Protein 1CBF (pdb70)

Secondary structure (DSSP, 8-state):
--S--STTSEEEEEE-BSS-GGGS-HHHHHHHHH-SEEEE-TTTS-HHHHTTSPTT-EEEE-TT--HHHHHHHHHHHHTTT--EEEEESB-TTTT---HHHHHHHHHTT-EEEEE----HHHHHHHHTT--S-BTTTB--EEEEE--SSSPPPGGG-HHHHHTT-SEEEEES-TT-HHHHHHHHHHTT--TT-EEEEEESTTSTT-EEEEEEGGGHHHHHHHTT--SSEEEEESGGG--

Radius of gyration: 19.9 Å; Cα contacts (8 Å, |Δi|>4): 483; chains: 1; bounding box: 57×44×47 Å

B-factor: mean 38.68, std 12.88, range [16.12, 95.95]

Organism: Priestia megaterium (NCBI:txid1404)

Nearest PDB structures (foldseek):
  1cbf-assembly1_A  TM=1.004E+00  e=1.170E-51  Priestia megaterium
  3ndc-assembly1_A  TM=9.477E-01  e=1.178E-26  Rhodobacter capsulatus SB 1003
  3ndc-assembly1_B  TM=9.539E-01  e=1.070E-25  Rhodobacter capsulatus SB 1003
  2ybo-assembly1_A-2  TM=9.059E-01  e=5.199E-21  Pseudomonas aeruginosa PAO1
  1s4d-assembly1_B  TM=8.911E-01  e=6.828E-20  Pseudomonas denitrificans (nom. rej.)

Sequence (239 aa):
GLVPRGSHMKLYIIGAGPGDPDLITVKGLKLLQQADVVLYADSLVSQDLIAKSKPGAEVLKTAGMHLEEMVGTMLDRMREGKMVVRVHTGDPAMYGAIMEQMVLLKREGVDIEIVPGVTSVFAAAAAAEAELTIPDLTQTVILTRAEGRTPVPEFEKLTDLAKHKCTIALFLSSTLTKKVMKEFINAGWSEDTPVVVVYKATWPDEKIVRTTVKDLDDAMRTNGIRKQAMILAGWALDP

CATH classification: 3.40.1010.10 (+1 more: 3.30.950.10)

Foldseek 3Di:
DPDDDLVLLEEEEFACELEPNVQGDPVSLVLQQQFLEEEEAPPRHDPVNNVNHDDNRHYDHPPPDDQVRVLVVSVVCSVVVTGHYYYFYAFCVQVVPCVSSVVVSVVVVGHYDYHGGHHVLVLQCVVLVFDQDDVPFAHDEAEEAADDPNGDDPCPHLLNVCLNQGKYKHDPCLQPLVSNLVSNVNNVHPQAWKKWKWASRPDPPIDIDIGGSVCSVVSSVVVVRRDRIMIITHNSSDD

InterPro domains:
  IPR000878 Tetrapyrrole methylase [PF00590] (2-208)
  IPR003043 Uroporphiryn-III C-methyltransferase, conserved site [PS00839] (6-20)
  IPR006362 Cobalamin (vitamin B12) biosynthesis CobM/CbiF, precorrin-4 C11-methyltransferase [TIGR01465] (3-252)
  IPR006362 Cobalamin (vitamin B12) biosynthesis CobM/CbiF, precorrin-4 C11-methyltransferase [cd11641] (6-230)
  IPR014776 Tetrapyrrole methylase, subdomain 2 [G3DSA:3.30.950.10] (111-231)
  IPR014777 Tetrapyrrole methylase, subdomain 1 [G3DSA:3.40.1010.10] (1-110)
  IPR035996 Tetrapyrrole methylase superfamily [SSF53790] (2-242)
  IPR050161 Siroheme/cobalamin biosynthesis enzyme [PTHR45790] (2-249)

Solvent-accessible surface area: 12465 Å² total; per-residue (Å²): 134,181,119,128,207,37,61,66,33,37,0,33,0,0,0,5,2,8,8,49,34,116,63,16,46,113,101,0,45,124,16,0,79,93,0,40,1,0,0,2,34,48,87,82,4,8,96,100,3,6,82,78,18,75,132,82,19,53,61,35,117,10,89,85,43,153,63,144,95,13,10,28,25,0,16,86,50,0,168,110,50,59,38,0,0,36,3,15,61,4,22,2,82,53,102,17,86,15,114,121,1,18,75,41,0,119,180,94,57,4,80,31,44,73,2,91,19,52,12,31,0,108,6,0,9,73,31,3,165,21,117,13,50,62,102,160,90,13,129,66,45,26,63,10,50,1,34,33,244,93,95,11,81,128,167,79,60,9,24,61,32,0,119,123,118,7,0,0,0,0,19,119,1,10,101,44,4,127,65,0,23,127,16,0,78,93,12,55,15,55,90,70,4,10,1,2,0,1,26,32,8,37,49,129,105,60,82,69,14,109,22,28,0,86,62,0,12,92,14,5,149,113,49,34,3,150,118,65,11,5,0,0,0,4,116,14,3,78,130

Structure (mmCIF, N/CA/C/O backbone):
data_1CBF
#
_entry.id   1CBF
#
_cell.length_a   80.700
_cell.length_b   80.700
_cell.length_c   109.400
_cell.angle_alpha   90.00
_cell.angle_beta   90.00
_cell.angle_gamma   120.00
#
_symmetry.space_group_name_H-M   'P 31 2 1'
#
loop_
_entity.id
_entity.type
_entity.pdbx_description
1 polymer 'COBALT-PRECORRIN-4 TRANSMETHYLASE'
2 non-polymer 'PHOSPHATE ION'
3 non-polymer S-ADENOSYL-L-HOMOCYSTEINE
4 water water
#
loop_
_atom_site.group_PDB
_atom_site.id
_atom_site.type_symbol
_atom_site.label_atom_id
_atom_site.label_alt_id
_atom_site.label_comp_id
_atom_site.label_asym_id
_atom_site.label_entity_id
_atom_site.label_seq_id
_atom_site.pdbx_PDB_ins_code
_atom_site.Cartn_x
_atom_site.Cartn_y
_atom_site.Cartn_z
_atom_site.occupancy
_atom_site.B_iso_or_equiv
_atom_site.auth_seq_id
_atom_site.auth_comp_id
_atom_site.auth_asym_id
_atom_site.auth_atom_id
_atom_site.pdbx_PDB_model_num
ATOM 1 N N . GLY A 1 13 ? -42.810 46.891 87.580 1.00 81.60 13 GLY A N 1
ATOM 2 C CA . GLY A 1 13 ? -43.640 45.641 87.633 1.00 81.37 13 GLY A CA 1
ATOM 3 C C . GLY A 1 13 ? -44.564 45.671 88.861 1.00 79.86 13 GLY A C 1
ATOM 4 O O . GLY A 1 13 ? -44.149 46.055 89.952 1.00 80.53 13 GLY A O 1
ATOM 5 N N . LEU A 1 14 ? -45.806 45.257 88.671 1.00 77.24 14 LEU A N 1
ATOM 6 C CA . LEU A 1 14 ? -46.830 45.356 89.668 1.00 74.95 14 LEU A CA 1
ATOM 7 C C . LEU A 1 14 ? -46.645 44.612 90.970 1.00 72.91 14 LEU A C 1
ATOM 8 O O . LEU A 1 14 ? -47.033 45.199 91.993 1.00 72.60 14 LEU A O 1
ATOM 13 N N . VAL A 1 15 ? -46.258 43.351 90.976 1.00 70.33 15 VAL A N 1
ATOM 14 C CA . VAL A 1 15 ? -46.340 42.531 92.199 1.00 68.68 15 VAL A CA 1
ATOM 15 C C . VAL A 1 15 ? -45.037 41.873 92.604 1.00 67.07 15 VAL A C 1
ATOM 16 O O . VAL A 1 15 ? -44.200 41.461 91.795 1.00 66.40 15 VAL A O 1
ATOM 20 N N . PRO A 1 16 ? -44.791 41.770 93.919 1.00 65.55 16 PRO A N 1
ATOM 21 C CA . PRO A 1 16 ? -43.589 41.190 94.491 1.00 63.98 16 PRO A CA 1
ATOM 22 C C . PRO A 1 16 ? -43.418 39.704 94.205 1.00 63.27 16 PRO A C 1
ATOM 23 O O . PRO A 1 16 ? -44.326 38.904 94.445 1.00 62.40 16 PRO A O 1
ATOM 27 N N . ARG A 1 17 ? -42.233 39.330 93.704 1.00 62.69 17 ARG A N 1
ATOM 28 C CA . ARG A 1 17 ? -42.005 37.923 93.382 1.00 61.97 17 ARG A CA 1
ATOM 29 C C . ARG A 1 17 ? -40.726 37.385 93.982 1.00 57.76 17 ARG A C 1
ATOM 30 O O . ARG A 1 17 ? -40.260 36.307 93.607 1.00 56.29 17 ARG A O 1
ATOM 38 N N . GLY A 1 18 ? -40.106 38.138 94.901 1.00 52.51 18 GLY A N 1
ATOM 39 C CA . GLY A 1 18 ? -38.874 37.665 95.509 1.00 46.92 18 GLY A CA 1
ATOM 40 C C . GLY A 1 18 ? -37.706 37.696 94.527 1.00 43.30 18 GLY A C 1
ATOM 41 O O . GLY A 1 18 ? -36.725 37.002 94.724 1.00 42.33 18 GLY A O 1
ATOM 42 N N . SER A 1 19 ? -37.773 38.522 93.514 1.00 40.47 19 SER A N 1
ATOM 43 C CA . SER A 1 19 ? -36.854 38.788 92.470 1.00 40.26 19 SER A CA 1
ATOM 44 C C . SER A 1 19 ? -35.553 39.462 92.916 1.00 40.17 19 SER A C 1
ATOM 45 O O . SER A 1 19 ? -34.509 39.307 92.257 1.00 40.28 19 SER A O 1
ATOM 48 N N . HIS A 1 20 ? -35.483 40.007 94.130 1.00 37.91 20 HIS A N 1
ATOM 49 C CA . HIS A 1 20 ? -34.197 40.491 94.656 1.00 35.39 20 HIS A CA 1
ATOM 50 C C . HIS A 1 20 ? -33.383 39.259 95.046 1.00 35.13 20 HIS A C 1
ATOM 51 O O . HIS A 1 20 ? -32.164 39.403 95.184 1.00 33.86 20 HIS A O 1
ATOM 58 N N . MET A 1 21 ? -33.968 38.087 95.296 1.00 34.30 21 MET A N 1
ATOM 59 C CA . MET A 1 21 ? -33.158 36.928 95.704 1.00 36.36 21 MET A CA 1
ATOM 60 C C . MET A 1 21 ? -32.584 36.179 94.496 1.00 35.96 21 MET A C 1
ATOM 61 O O . MET A 1 21 ? -32.773 34.999 94.266 1.00 34.92 21 MET A O 1
ATOM 66 N N . LYS A 1 22 ? -31.750 36.865 93.753 1.00 38.08 22 LYS A N 1
ATOM 67 C CA . LYS A 1 22 ? -31.188 36.452 92.492 1.00 39.61 22 LYS A CA 1
ATOM 68 C C . LYS A 1 22 ? -29.808 37.058 92.236 1.00 37.78 22 LYS A C 1
ATOM 69 O O . LYS A 1 22 ? -29.558 38.179 92.664 1.00 36.64 22 LYS A O 1
ATOM 75 N N . LEU A 1 23 ? -28.945 36.241 91.654 1.00 34.14 23 LEU A N 1
ATOM 76 C CA . LEU A 1 23 ? -27.654 36.643 91.179 1.00 32.43 23 LEU A CA 1
ATOM 77 C C . LEU A 1 23 ? -27.617 36.426 89.664 1.00 30.52 23 LEU A C 1
ATOM 78 O O . LEU A 1 23 ? -27.918 35.353 89.147 1.00 30.45 23 LEU A O 1
ATOM 83 N N . TYR A 1 24 ? -27.350 37.469 88.923 1.00 29.20 24 TYR A N 1
ATOM 84 C CA . TYR A 1 24 ? -27.013 37.480 87.514 1.00 27.79 24 TYR A CA 1
ATOM 85 C C . TYR A 1 24 ? -25.487 37.407 87.320 1.00 26.41 24 TYR A C 1
ATOM 86 O O . TYR A 1 24 ? -24.801 38.223 87.929 1.00 24.15 24 TYR A O 1
ATOM 95 N N . ILE A 1 25 ? -25.035 36.384 86.636 1.00 23.73 25 ILE A N 1
ATOM 96 C CA . ILE A 1 25 ? -23.627 36.098 86.415 1.00 25.45 25 ILE A CA 1
ATOM 97 C C . ILE A 1 25 ? -23.364 36.367 84.920 1.00 26.96 25 ILE A C 1
ATOM 98 O O . ILE A 1 25 ? -24.112 35.741 84.143 1.00 29.68 25 ILE A O 1
ATOM 103 N N . ILE A 1 26 ? -22.873 37.570 84.617 1.00 26.11 26 ILE A N 1
ATOM 104 C CA . ILE A 1 26 ? -22.936 38.146 83.304 1.00 26.05 26 ILE A CA 1
ATOM 105 C C . ILE A 1 26 ? -21.579 38.002 82.607 1.00 26.69 26 ILE A C 1
ATOM 106 O O . ILE A 1 26 ? -20.571 38.400 83.196 1.00 28.13 26 ILE A O 1
ATOM 111 N N . GLY A 1 27 ? -21.602 37.451 81.406 1.00 25.99 27 GLY A N 1
ATOM 112 C CA . GLY A 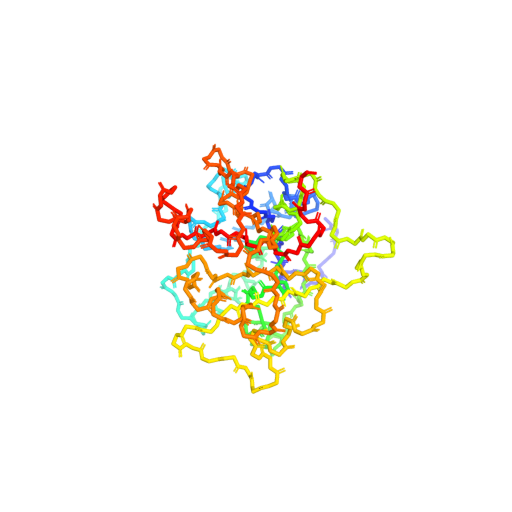1 27 ? -20.450 37.272 80.559 1.00 24.78 27 GLY A CA 1
ATOM 113 C C . GLY A 1 27 ? -20.187 38.641 79.890 1.00 25.32 27 GLY A C 1
ATOM 114 O O . GLY A 1 27 ? -20.848 39.082 78.941 1.00 25.62 27 GLY A O 1
ATOM 115 N N . ALA A 1 28 ? -19.168 39.332 80.397 1.00 23.31 28 ALA A N 1
ATOM 116 C CA . ALA A 1 28 ? -18.824 40.636 79.878 1.00 22.66 28 ALA A CA 1
ATOM 117 C C . ALA A 1 28 ? -18.283 40.554 78.446 1.00 23.77 28 ALA A C 1
ATOM 118 O O . ALA A 1 28 ? -18.114 41.626 77.866 1.00 24.69 28 ALA A O 1
ATOM 120 N N . GLY A 1 29 ? -17.705 39.470 77.960 1.00 23.22 29 GLY A N 1
ATOM 121 C CA . GLY A 1 29 ? -17.033 39.468 76.683 1.00 25.37 29 GLY A CA 1
ATOM 122 C C . GLY A 1 29 ? -15.526 39.618 76.923 1.00 25.55 29 GLY A C 1
ATOM 123 O O . GLY A 1 29 ? -15.094 39.782 78.040 1.00 26.93 29 GLY A O 1
ATOM 124 N N . PRO A 1 30 ? -14.754 39.686 75.858 1.00 25.89 30 PRO A N 1
ATOM 125 C CA . PRO A 1 30 ? -13.319 39.746 75.895 1.00 24.34 30 PRO A CA 1
ATOM 126 C C . PRO A 1 30 ? -12.732 41.054 76.387 1.00 27.32 30 PRO A C 1
ATOM 127 O O . PRO A 1 30 ? -11.540 40.994 76.738 1.00 27.18 30 PRO A O 1
ATOM 131 N N . GLY A 1 31 ? -13.502 42.156 76.442 1.00 25.64 31 GLY A N 1
ATOM 132 C CA . GLY A 1 31 ? -12.877 43.414 76.890 1.00 26.11 31 GLY A CA 1
ATOM 133 C C . GLY A 1 31 ? -13.522 44.617 76.223 1.00 27.57 31 GLY A C 1
ATOM 134 O O . GLY A 1 31 ? -14.016 45.471 76.964 1.00 29.11 31 GLY A O 1
ATOM 135 N N . ASP A 1 32 ? -13.632 44.718 74.887 1.00 27.38 32 ASP A N 1
ATOM 136 C CA . ASP A 1 32 ? -14.375 45.852 74.313 1.00 28.69 32 ASP A CA 1
ATOM 137 C C . ASP A 1 32 ? -15.748 45.907 75.014 1.00 31.19 32 ASP A C 1
ATOM 138 O O . ASP A 1 32 ? -16.559 44.971 75.025 1.00 30.45 32 ASP A O 1
ATOM 143 N N . PRO A 1 33 ? -16.142 47.080 75.493 1.00 31.50 33 PRO A N 1
ATOM 144 C CA . PRO A 1 33 ? -17.430 47.263 76.158 1.00 30.05 33 PRO A CA 1
ATOM 145 C C . PRO A 1 33 ? -18.626 46.920 75.296 1.00 29.50 33 PRO A C 1
ATOM 146 O O . PRO A 1 33 ? -19.688 46.470 75.815 1.00 27.69 33 PRO A O 1
ATOM 150 N N . ASP A 1 34 ? -18.482 47.097 73.986 1.00 26.54 34 ASP A N 1
ATOM 151 C CA . ASP A 1 34 ? -19.540 46.673 73.077 1.00 27.43 34 ASP A CA 1
ATOM 152 C C . ASP A 1 34 ? -19.594 45.187 72.762 1.00 26.74 34 ASP A C 1
ATOM 153 O O . ASP A 1 34 ? -20.455 44.739 71.961 1.00 27.93 34 ASP A O 1
ATOM 158 N N . LEU A 1 35 ? -18.721 44.342 73.273 1.00 25.16 35 LEU A N 1
ATOM 159 C CA . LEU A 1 35 ? -18.852 42.903 73.029 1.00 26.47 35 LEU A CA 1
ATOM 160 C C . LEU A 1 35 ? -19.629 42.248 74.192 1.00 27.01 35 LEU A C 1
ATOM 161 O O . LEU A 1 35 ? -19.680 41.030 74.322 1.00 26.75 35 LEU A O 1
ATOM 166 N N . ILE A 1 36 ? -20.114 43.030 75.151 1.00 25.50 36 ILE A N 1
ATOM 167 C CA . ILE A 1 36 ? -21.083 42.484 76.080 1.00 27.49 36 ILE A CA 1
ATOM 168 C C . ILE A 1 36 ? -22.364 42.221 75.245 1.00 25.67 36 ILE A C 1
ATOM 169 O O . ILE A 1 36 ? -22.598 42.889 74.227 1.00 23.65 36 ILE A O 1
ATOM 174 N N . THR A 1 37 ? -23.146 41.236 75.692 1.00 23.97 37 THR A N 1
ATOM 175 C CA . THR A 1 37 ? -24.469 41.118 75.015 1.00 26.44 37 THR A CA 1
ATOM 176 C C . THR A 1 37 ? -25.367 42.293 75.343 1.00 25.42 37 THR A C 1
ATOM 177 O O . THR A 1 37 ? -25.208 42.980 76.367 1.00 27.25 37 THR A O 1
ATOM 181 N N . VAL A 1 38 ? -26.366 42.547 74.531 1.00 27.45 38 VAL A N 1
ATOM 182 C CA . VAL A 1 38 ? -27.361 43.605 74.756 1.00 26.84 38 VAL A CA 1
ATOM 183 C C . VAL A 1 38 ? -28.053 43.343 76.082 1.00 28.63 38 VAL A C 1
ATOM 184 O O . VAL A 1 38 ? -28.225 44.199 76.962 1.00 29.99 38 VAL A O 1
ATOM 188 N N . LYS A 1 39 ? -28.434 42.090 76.349 1.00 30.66 39 LYS A N 1
ATOM 189 C CA . LYS A 1 39 ? -29.052 41.674 77.602 1.00 27.89 39 LYS A CA 1
ATOM 190 C C . LYS A 1 39 ? -28.123 41.913 78.772 1.00 28.42 39 LYS A C 1
ATOM 191 O O . LYS A 1 39 ? -28.535 42.497 79.790 1.00 27.67 39 LYS A O 1
ATOM 197 N N . GLY A 1 40 ? -26.837 41.497 78.684 1.00 26.32 40 GLY A N 1
ATOM 198 C CA . GLY A 1 40 ? -25.957 41.765 79.828 1.00 24.10 40 GLY A CA 1
ATOM 199 C C . GLY A 1 40 ? -25.912 43.293 80.092 1.00 25.76 40 GLY A C 1
ATOM 200 O O . GLY A 1 40 ? -25.745 43.692 81.246 1.00 25.22 40 GLY A O 1
ATOM 201 N N . LEU A 1 41 ? -25.779 44.132 79.063 1.00 26.38 41 LEU A N 1
ATOM 202 C CA . LEU A 1 41 ? -25.754 45.560 79.227 1.00 29.67 41 LEU A CA 1
ATOM 203 C C . LEU A 1 41 ? -27.050 46.042 79.877 1.00 32.13 41 LEU A C 1
ATOM 204 O O . LEU A 1 41 ? -26.893 46.824 80.839 1.00 33.40 41 LEU A O 1
ATOM 209 N N . LYS A 1 42 ? -28.234 45.596 79.451 1.00 32.29 42 LYS A N 1
ATOM 210 C CA . LYS A 1 42 ? -29.417 46.009 80.198 1.00 33.98 42 LYS A CA 1
ATOM 211 C C . LYS A 1 42 ? -29.311 45.656 81.671 1.00 32.82 42 LYS A C 1
ATOM 212 O O . LYS A 1 42 ? -29.509 46.542 82.501 1.00 35.12 42 LYS A O 1
ATOM 218 N N . LEU A 1 43 ? -28.950 44.438 82.045 1.00 30.81 43 LEU A N 1
ATOM 219 C CA . LEU A 1 43 ? -28.874 44.141 83.456 1.00 30.52 43 LEU A CA 1
ATOM 220 C C . LEU A 1 43 ? -27.821 45.022 84.132 1.00 32.61 43 LEU A C 1
ATOM 221 O O . LEU A 1 43 ? -28.109 45.527 85.234 1.00 32.71 43 LEU A O 1
ATOM 226 N N . LEU A 1 44 ? -26.645 45.185 83.534 1.00 30.92 44 LEU A N 1
ATOM 227 C CA . LEU A 1 44 ? -25.591 45.981 84.122 1.00 31.58 44 LEU A CA 1
ATOM 228 C C . LEU A 1 44 ? -26.053 47.427 84.359 1.00 31.56 44 LEU A C 1
ATOM 229 O O . LEU A 1 44 ? -25.697 47.981 85.400 1.00 30.40 44 LEU A O 1
ATOM 234 N N . GLN A 1 45 ? -26.898 47.959 83.504 1.00 30.34 45 GLN A N 1
ATOM 235 C CA . GLN A 1 45 ? -27.409 49.301 83.653 1.00 35.10 45 GLN A CA 1
ATOM 236 C C . GLN A 1 45 ? -28.502 49.441 84.719 1.00 35.57 45 GLN A C 1
ATOM 237 O O . GLN A 1 45 ? -28.858 50.576 85.018 1.00 35.28 45 GLN A O 1
ATOM 243 N N . GLN A 1 46 ? -29.069 48.348 85.203 1.00 37.11 46 GLN A N 1
ATOM 244 C CA . GLN A 1 46 ? -30.133 48.487 86.172 1.00 39.91 46 GLN A CA 1
ATOM 245 C C . GLN A 1 46 ? -29.661 48.096 87.568 1.00 39.81 46 GLN A C 1
ATOM 246 O O . GLN A 1 46 ? -30.227 48.624 88.505 1.00 38.85 46 GLN A O 1
ATOM 252 N N . ALA A 1 47 ? -28.645 47.237 87.654 1.00 37.04 47 ALA A N 1
ATOM 253 C CA . ALA A 1 47 ? -28.131 46.720 88.879 1.00 34.81 47 ALA A CA 1
ATOM 254 C C . ALA A 1 47 ? -27.939 47.814 89.933 1.00 34.88 47 ALA A C 1
ATOM 255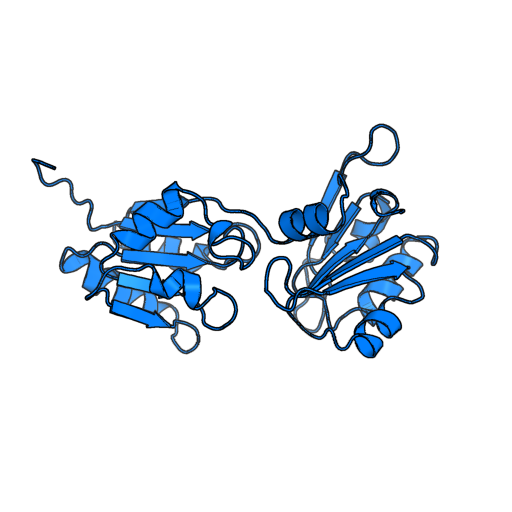 O O . ALA A 1 47 ? -27.529 48.912 89.590 1.00 31.97 47 ALA A O 1
ATOM 257 N N . ASP A 1 48 ? -28.202 47.452 91.195 1.00 33.94 48 ASP A N 1
ATOM 258 C CA . ASP A 1 48 ? -27.922 48.371 92.297 1.00 32.85 48 ASP A CA 1
ATOM 259 C C . ASP A 1 48 ? -26.529 48.078 92.809 1.00 33.57 48 ASP A C 1
ATOM 260 O O . ASP A 1 48 ? -25.900 48.968 93.338 1.00 33.94 48 ASP A O 1
ATOM 265 N N . VAL A 1 49 ? -26.116 46.815 92.691 1.00 34.19 49 VAL A N 1
ATOM 266 C CA . VAL A 1 49 ? -24.863 46.284 93.149 1.00 33.56 49 VAL A CA 1
ATOM 267 C C . VAL A 1 49 ? -24.180 45.512 92.020 1.00 35.31 49 VAL A C 1
ATOM 268 O O . VAL A 1 49 ? -24.777 44.669 91.328 1.00 36.29 49 VAL A O 1
ATOM 272 N N . VAL A 1 50 ? -22.963 45.951 91.650 1.00 34.73 50 VAL A N 1
ATOM 273 C CA . VAL A 1 50 ? -22.128 45.388 90.615 1.00 32.61 50 VAL A CA 1
ATOM 274 C C . VAL A 1 50 ? -20.830 44.800 91.121 1.00 34.67 50 VAL A C 1
ATOM 275 O O . VAL A 1 50 ? -20.031 45.578 91.663 1.00 36.98 50 VAL A O 1
ATOM 279 N N . LEU A 1 51 ? -20.601 43.504 91.103 1.00 35.41 51 LEU A N 1
ATOM 280 C CA . LEU A 1 51 ? -19.383 42.857 91.509 1.00 40.48 51 LEU A CA 1
ATOM 281 C C . LEU A 1 51 ? -18.525 42.441 90.304 1.00 45.50 51 LEU A C 1
ATOM 282 O O . LEU A 1 51 ? -19.043 41.991 89.258 1.00 45.62 51 LEU A O 1
ATOM 287 N N . TYR A 1 52 ? -17.215 42.645 90.358 1.00 49.84 52 TYR A N 1
ATOM 288 C CA . TYR A 1 52 ? -16.291 42.351 89.278 1.00 56.07 52 TYR A CA 1
ATOM 289 C C . TYR A 1 52 ? -14.822 42.380 89.707 1.00 58.78 52 TYR A C 1
ATOM 290 O O . TYR A 1 52 ? -14.470 42.974 90.720 1.00 58.17 52 TYR A O 1
ATOM 299 N N . ALA A 1 53 ? -13.975 41.806 88.863 1.00 61.76 53 ALA A N 1
ATOM 300 C CA . ALA A 1 53 ? -12.536 41.707 89.008 1.00 64.13 53 ALA A CA 1
ATOM 301 C C . ALA A 1 53 ? -11.801 42.734 88.148 1.00 67.11 53 ALA A C 1
ATOM 302 O O . ALA A 1 53 ? -11.853 42.747 86.908 1.00 68.36 53 ALA A O 1
ATOM 304 N N . ASP A 1 54 ? -11.147 43.668 88.827 1.00 69.57 54 ASP A N 1
ATOM 305 C CA . ASP A 1 54 ? -10.434 44.761 88.205 1.00 72.12 54 ASP A CA 1
ATOM 306 C C . ASP A 1 54 ? -9.446 44.314 87.121 1.00 72.12 54 ASP A C 1
ATOM 307 O O . ASP A 1 54 ? -9.034 43.179 86.930 1.00 71.25 54 ASP A O 1
ATOM 312 N N . SER A 1 55 ? -9.122 45.321 86.322 1.00 71.75 55 SER A N 1
ATOM 313 C CA . SER A 1 55 ? -8.276 45.223 85.160 1.00 72.06 55 SER A CA 1
ATOM 314 C C . SER A 1 55 ? -8.400 43.858 84.515 1.00 70.63 55 SER A C 1
ATOM 315 O O . SER A 1 55 ? -7.451 43.076 84.680 1.00 72.49 55 SER A O 1
ATOM 318 N N . LEU A 1 56 ? -9.495 43.468 83.912 1.00 66.44 56 LEU A N 1
ATOM 319 C CA . LEU A 1 56 ? -9.726 42.217 83.201 1.00 62.54 56 LEU A CA 1
ATOM 320 C C . LEU A 1 56 ? -11.113 42.433 82.532 1.00 57.68 56 LEU A C 1
ATOM 321 O O . LEU A 1 56 ? -11.437 42.057 81.412 1.00 55.48 56 LEU A O 1
ATOM 326 N N . VAL A 1 57 ? -11.915 43.155 83.309 1.00 52.64 57 VAL A N 1
ATOM 327 C CA . VAL A 1 57 ? -13.225 43.643 82.945 1.00 48.85 57 VAL A CA 1
ATOM 328 C C . VAL A 1 57 ? -12.966 45.140 82.734 1.00 47.73 57 VAL A C 1
ATOM 329 O O . VAL A 1 57 ? -12.275 45.717 83.573 1.00 47.60 57 VAL A O 1
ATOM 333 N N . SER A 1 58 ? -13.207 45.673 81.566 1.00 45.24 58 SER A N 1
ATOM 334 C CA . SER A 1 58 ? -12.915 47.066 81.344 1.00 46.06 58 SER A CA 1
ATOM 335 C C . SER A 1 58 ? -13.712 48.034 82.222 1.00 47.87 58 SER A C 1
ATOM 336 O O . SER A 1 58 ? -14.944 47.978 82.404 1.00 46.90 58 SER A O 1
ATOM 339 N N . GLN A 1 59 ? -12.988 49.094 82.601 1.00 47.20 59 GLN A N 1
ATOM 340 C CA . GLN A 1 59 ? -13.485 50.215 83.369 1.00 48.26 59 GLN A CA 1
ATOM 341 C C . GLN A 1 59 ? -14.597 50.944 82.617 1.00 45.64 59 GLN A C 1
ATOM 342 O O . GLN A 1 59 ? -15.557 51.405 83.205 1.00 43.40 59 GLN A O 1
ATOM 348 N N . ASP A 1 60 ? -14.487 51.029 81.309 1.00 43.97 60 ASP A N 1
ATOM 349 C CA . ASP A 1 60 ? -15.491 51.639 80.468 1.00 45.05 60 ASP A CA 1
ATOM 350 C C . ASP A 1 60 ? -16.764 50.763 80.432 1.00 43.86 60 ASP A C 1
ATOM 351 O O . ASP A 1 60 ? -17.828 51.321 80.153 1.00 42.23 60 ASP A O 1
ATOM 356 N N . LEU A 1 61 ? -16.677 49.461 80.738 1.00 40.39 61 LEU A N 1
ATOM 357 C CA . LEU A 1 61 ? -17.935 48.695 80.755 1.00 39.89 61 LEU A CA 1
ATOM 358 C C . LEU A 1 61 ? -18.569 48.964 82.127 1.00 37.41 61 LEU A C 1
ATOM 359 O O . LEU A 1 61 ? -19.706 49.389 82.174 1.00 36.44 61 LEU A O 1
ATOM 364 N N . ILE A 1 62 ? -17.840 48.777 83.206 1.00 37.86 62 ILE A N 1
ATOM 365 C CA . ILE A 1 62 ? -18.292 49.025 84.554 1.00 40.20 62 ILE A CA 1
ATOM 366 C C . ILE A 1 62 ? -18.783 50.448 84.762 1.00 40.50 62 ILE A C 1
ATOM 367 O O . ILE A 1 62 ? -19.925 50.583 85.267 1.00 42.97 62 ILE A O 1
ATOM 372 N N . ALA A 1 63 ? -18.241 51.474 84.144 1.00 39.67 63 ALA A N 1
ATOM 373 C CA . ALA A 1 63 ? -18.790 52.827 84.206 1.00 41.76 63 ALA A CA 1
ATOM 374 C C . ALA A 1 63 ? -20.166 52.899 83.572 1.00 42.97 63 ALA A C 1
ATOM 375 O O . ALA A 1 63 ? -20.834 53.924 83.744 1.00 42.85 63 ALA A O 1
ATOM 377 N N . LYS A 1 64 ? -20.639 51.894 82.818 1.00 44.03 64 LYS A N 1
ATOM 378 C CA . LYS A 1 64 ? -22.005 51.990 82.311 1.00 44.41 64 LYS A CA 1
ATOM 379 C C . LYS A 1 64 ? -23.047 51.730 83.402 1.00 41.83 64 LYS A C 1
ATOM 380 O O . LYS A 1 64 ? -24.245 51.917 83.136 1.00 40.51 64 LYS A O 1
ATOM 386 N N . SER A 1 65 ? -22.683 51.306 84.609 1.00 40.49 65 SER A N 1
ATOM 387 C CA . SER A 1 65 ? -23.688 51.094 85.656 1.00 39.95 65 SER A CA 1
ATOM 388 C C . SER A 1 65 ? -24.275 52.449 86.060 1.00 40.51 65 SER A C 1
ATOM 389 O O . SER A 1 65 ? -23.714 53.498 85.727 1.00 41.23 65 SER A O 1
ATOM 392 N N . LYS A 1 66 ? -25.453 52.424 86.666 1.00 39.65 66 LYS A N 1
ATOM 393 C CA . LYS A 1 66 ? -26.200 53.639 86.925 1.00 40.38 66 LYS A CA 1
ATOM 394 C C . LYS A 1 66 ? -25.645 54.426 88.099 1.00 42.19 66 LYS A C 1
ATOM 395 O O . LYS A 1 66 ? -24.899 53.923 88.937 1.00 42.43 66 LYS A O 1
ATOM 401 N N . PRO A 1 67 ? -25.862 55.735 88.030 1.00 43.84 67 PRO A N 1
ATOM 402 C CA . PRO A 1 67 ? -25.455 56.634 89.121 1.00 45.63 67 PRO A CA 1
ATOM 403 C C . PRO A 1 67 ? -26.002 56.100 90.443 1.00 44.93 67 PRO A C 1
ATOM 404 O O . PRO A 1 67 ? -27.182 55.735 90.509 1.00 45.24 67 PRO A O 1
ATOM 408 N N . GLY A 1 68 ? -25.177 55.918 91.444 1.00 44.33 68 GLY A N 1
ATOM 409 C CA . GLY A 1 68 ? -25.637 55.387 92.730 1.00 44.69 68 GLY A CA 1
ATOM 410 C C . GLY A 1 68 ? -25.354 53.906 92.906 1.00 45.76 68 GLY A C 1
ATOM 411 O O . GLY A 1 68 ? -25.309 53.404 94.034 1.00 46.32 68 GLY A O 1
ATOM 412 N N . ALA A 1 69 ? -25.092 53.161 91.833 1.00 44.51 69 ALA A N 1
ATOM 413 C CA . ALA A 1 69 ? -24.831 51.728 92.004 1.00 42.73 69 ALA A CA 1
ATOM 414 C C . ALA A 1 69 ? -23.661 51.593 92.971 1.00 41.48 69 ALA A C 1
ATOM 415 O O . ALA A 1 69 ? -22.737 52.406 92.924 1.00 41.41 69 ALA A O 1
ATOM 417 N N . GLU A 1 70 ? -23.640 50.539 93.764 1.00 39.61 70 GLU A N 1
ATOM 418 C CA . GLU A 1 70 ? -22.454 50.227 94.555 1.00 39.25 70 GLU A CA 1
ATOM 419 C C . GLU A 1 70 ? -21.610 49.279 93.682 1.00 39.86 70 GLU A C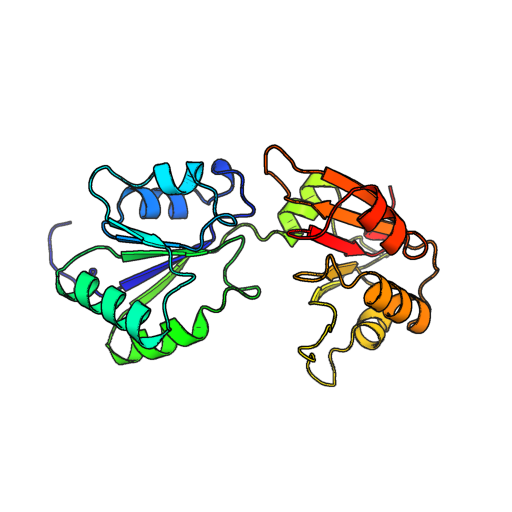 1
ATOM 420 O O . GLU A 1 70 ? -22.075 48.217 93.235 1.00 35.36 70 GLU A O 1
ATOM 426 N N . VAL A 1 71 ? -20.382 49.697 93.389 1.00 39.88 71 VAL A N 1
ATOM 427 C CA . VAL A 1 71 ? -19.451 48.953 92.559 1.00 39.00 71 VAL A CA 1
ATOM 428 C C . VAL A 1 71 ? -18.378 48.343 93.430 1.00 42.07 71 VAL A C 1
ATOM 429 O O . VAL A 1 71 ? -17.614 49.102 94.031 1.00 44.27 71 VAL A O 1
ATOM 433 N N . LEU A 1 72 ? -18.337 47.047 93.638 1.00 44.93 72 LEU A N 1
ATOM 434 C CA . LEU A 1 72 ? -17.353 46.350 94.435 1.00 47.24 72 LEU A CA 1
ATOM 435 C C . LEU A 1 72 ? -16.351 45.496 93.636 1.00 49.59 72 LEU A C 1
ATOM 436 O O . LEU A 1 72 ? -16.751 44.694 92.780 1.00 48.63 72 LEU A O 1
ATOM 441 N N . LYS A 1 73 ? -15.065 45.614 93.921 1.00 51.61 73 LYS A N 1
ATOM 442 C CA . LYS A 1 73 ? -14.006 44.816 93.355 1.00 54.62 73 LYS A CA 1
ATOM 443 C C . LYS A 1 73 ? -13.849 43.579 94.221 1.00 56.13 73 LYS A C 1
ATOM 444 O O . LYS A 1 73 ? -14.056 43.672 95.429 1.00 57.04 73 LYS A O 1
ATOM 450 N N . THR A 1 74 ? -13.738 42.383 93.663 1.00 59.18 74 THR A N 1
ATOM 451 C CA . THR A 1 74 ? -13.721 41.187 94.499 1.00 62.05 74 THR A CA 1
ATOM 452 C C . THR A 1 74 ? -12.366 40.536 94.672 1.00 62.62 74 THR A C 1
ATOM 453 O O . THR A 1 74 ? -12.279 39.617 95.492 1.00 61.55 74 THR A O 1
ATOM 457 N N . ALA A 1 75 ? -11.336 40.934 93.939 1.00 64.73 75 ALA A N 1
ATOM 458 C CA . ALA A 1 75 ? -10.022 40.306 94.047 1.00 67.45 75 ALA A CA 1
ATOM 459 C C . ALA A 1 75 ? -9.608 40.048 95.499 1.00 69.13 75 ALA A C 1
ATOM 460 O O . ALA A 1 75 ? -9.535 38.880 95.906 1.00 68.85 75 ALA A O 1
ATOM 462 N N . GLY A 1 76 ? -9.487 41.119 96.292 1.00 70.14 76 GLY A N 1
ATOM 463 C CA . GLY A 1 76 ? -9.112 40.995 97.681 1.00 72.25 76 GLY A CA 1
ATOM 464 C C . GLY A 1 76 ? -10.224 40.651 98.650 1.00 73.19 76 GLY A C 1
ATOM 465 O O . GLY A 1 76 ? -10.370 41.288 99.706 1.00 74.05 76 GLY A O 1
ATOM 466 N N . MET A 1 77 ? -10.993 39.601 98.366 1.00 72.22 77 MET A N 1
ATOM 467 C CA . MET A 1 77 ? -12.176 39.287 99.172 1.00 70.68 77 MET A CA 1
ATOM 468 C C . MET A 1 77 ? -12.249 37.778 99.245 1.00 70.51 77 MET A C 1
ATOM 469 O O . MET A 1 77 ? -12.054 37.229 98.170 1.00 71.59 77 MET A O 1
ATOM 474 N N . HIS A 1 78 ? -12.423 37.132 100.359 1.00 71.22 78 HIS A N 1
ATOM 475 C CA . HIS A 1 78 ? -12.631 35.695 100.400 1.00 73.57 78 HIS A CA 1
ATOM 476 C C . HIS A 1 78 ? -14.061 35.300 100.011 1.00 70.84 78 HIS A C 1
ATOM 477 O O . HIS A 1 78 ? -14.959 36.146 99.962 1.00 69.35 78 HIS A O 1
ATOM 484 N N . LEU A 1 79 ? -14.319 34.041 99.715 1.00 66.52 79 LEU A N 1
ATOM 485 C CA . LEU A 1 79 ? -15.552 33.454 99.275 1.00 63.97 79 LEU A CA 1
ATOM 486 C C . LEU A 1 79 ? -16.773 33.725 100.158 1.00 63.70 79 LEU A C 1
ATOM 487 O O . LEU A 1 79 ? -17.754 34.290 99.675 1.00 60.80 79 LEU A O 1
ATOM 492 N N . GLU A 1 80 ? -16.693 33.331 101.424 1.00 64.40 80 GLU A N 1
ATOM 493 C CA . GLU A 1 80 ? -17.771 33.523 102.386 1.00 65.69 80 GLU A CA 1
ATOM 494 C C . GLU A 1 80 ? -18.123 34.995 102.622 1.00 63.24 80 GLU A C 1
ATOM 495 O O . GLU A 1 80 ? -19.290 35.335 102.857 1.00 63.22 80 GLU A O 1
ATOM 501 N N . GLU A 1 81 ? -17.194 35.918 102.524 1.00 59.27 81 GLU A N 1
ATOM 502 C CA . GLU A 1 81 ? -17.434 37.325 102.708 1.00 57.31 81 GLU A CA 1
ATOM 503 C C . GLU A 1 81 ? -18.149 37.998 101.543 1.00 53.66 81 GLU A C 1
ATOM 504 O O . GLU A 1 81 ? -18.994 38.895 101.687 1.00 51.15 81 GLU A O 1
ATOM 510 N N . MET A 1 82 ? -17.723 37.569 100.338 1.00 49.69 82 MET A N 1
ATOM 511 C CA . MET A 1 82 ? -18.259 38.074 99.094 1.00 45.19 82 MET A CA 1
ATOM 512 C C . MET A 1 82 ? -19.739 37.626 99.018 1.00 43.96 82 MET A C 1
ATOM 513 O O . MET A 1 82 ? -20.635 38.402 98.737 1.00 42.59 82 MET A O 1
ATOM 518 N N . VAL A 1 83 ? -19.915 36.346 99.310 1.00 40.60 83 VAL A N 1
ATOM 519 C CA . VAL A 1 83 ? -21.184 35.724 99.333 1.00 42.20 83 VAL A CA 1
ATOM 520 C C . VAL A 1 83 ? -22.093 36.344 100.395 1.00 43.03 83 VAL A C 1
ATOM 521 O O . VAL A 1 83 ? -23.260 36.575 100.055 1.00 40.78 83 VAL A O 1
ATOM 525 N N . GLY A 1 84 ? -21.508 36.584 101.578 1.00 42.10 84 GLY A N 1
ATOM 526 C CA . GLY A 1 84 ? -22.251 37.180 102.688 1.00 37.64 84 GLY A CA 1
ATOM 527 C C . GLY A 1 84 ? -22.631 38.603 102.335 1.00 37.45 84 GLY A C 1
ATOM 528 O O . GLY A 1 84 ? -23.756 39.029 102.636 1.00 37.92 84 GLY A O 1
ATOM 529 N N . THR A 1 85 ? -21.779 39.333 101.625 1.00 37.88 85 THR A N 1
ATOM 530 C CA . THR A 1 85 ? -22.129 40.675 101.158 1.00 38.87 85 THR A CA 1
ATOM 531 C C . THR A 1 85 ? -23.214 40.650 100.092 1.00 38.72 85 THR A C 1
ATOM 532 O O . THR A 1 85 ? -24.086 41.516 100.100 1.00 37.06 85 THR A O 1
ATOM 536 N N . MET A 1 86 ? -23.148 39.655 99.200 1.00 38.75 86 MET A N 1
ATOM 537 C CA . MET A 1 86 ? -24.141 39.547 98.120 1.00 38.00 86 MET A CA 1
ATOM 538 C C . MET A 1 86 ? -25.532 39.317 98.746 1.00 36.17 86 MET A C 1
ATOM 539 O O . MET A 1 86 ? -26.489 39.969 98.353 1.00 34.41 86 MET A O 1
ATOM 544 N N . LEU A 1 87 ? -25.617 38.434 99.702 1.00 34.36 87 LEU A N 1
ATOM 545 C CA . LEU A 1 87 ? -26.847 38.091 100.379 1.00 38.08 87 LEU A CA 1
ATOM 546 C C . LEU A 1 87 ? -27.438 39.251 101.200 1.00 37.99 87 LEU A C 1
ATOM 547 O O . LEU A 1 87 ? -28.640 39.509 101.096 1.00 35.36 87 LEU A O 1
ATOM 552 N N . ASP A 1 88 ? -26.579 40.044 101.860 1.00 35.21 88 ASP A N 1
ATOM 553 C CA . ASP A 1 88 ? -26.994 41.194 102.585 1.00 35.34 88 ASP A CA 1
ATOM 554 C C . ASP A 1 88 ? -27.658 42.222 101.684 1.00 36.20 88 ASP A C 1
ATOM 555 O O . ASP A 1 88 ? -28.674 42.829 102.111 1.00 37.93 88 ASP A O 1
ATOM 560 N N . ARG A 1 89 ? -27.110 42.440 100.504 1.00 31.56 89 ARG A N 1
ATOM 561 C CA . ARG A 1 89 ? -27.685 43.395 99.577 1.00 31.35 89 ARG A CA 1
ATOM 562 C C . ARG A 1 89 ? -28.961 42.816 98.990 1.00 31.20 89 ARG A C 1
ATOM 563 O O . ARG A 1 89 ? -29.944 43.506 98.758 1.00 30.50 89 ARG A O 1
ATOM 571 N N . MET A 1 90 ? -28.966 41.509 98.705 1.00 30.81 90 MET A N 1
ATOM 572 C CA . MET A 1 90 ? -30.151 40.847 98.177 1.00 31.57 90 MET A CA 1
ATOM 573 C C . MET A 1 90 ? -31.328 41.015 99.162 1.00 32.63 90 MET A C 1
ATOM 574 O O . MET A 1 90 ? -32.415 41.434 98.805 1.00 29.93 90 MET A O 1
ATOM 579 N N . ARG A 1 91 ? -31.064 40.772 100.448 1.00 34.50 91 ARG A N 1
ATOM 580 C CA . ARG A 1 91 ? -32.005 40.830 101.546 1.00 35.07 91 ARG A CA 1
ATOM 581 C C . ARG A 1 91 ? -32.402 42.219 101.971 1.00 36.81 91 ARG A C 1
ATOM 582 O O . ARG A 1 91 ? -33.235 42.431 102.856 1.00 39.07 91 ARG A O 1
ATOM 590 N N . GLU A 1 92 ? -31.821 43.231 101.345 1.00 36.66 92 GLU A N 1
ATOM 591 C CA . GLU A 1 92 ? -32.185 44.609 101.469 1.00 36.14 92 GLU A CA 1
ATOM 592 C C . GLU A 1 92 ? -33.017 44.910 100.210 1.00 33.74 92 GLU A C 1
ATOM 593 O O . GLU A 1 92 ? -33.330 46.069 100.083 1.00 31.30 92 GLU A O 1
ATOM 599 N N . GLY A 1 93 ? -33.161 43.966 99.277 1.00 34.78 93 GLY A N 1
ATOM 600 C CA . GLY A 1 93 ? -34.070 44.262 98.169 1.00 35.17 93 GLY A CA 1
ATOM 601 C C . GLY A 1 93 ? -33.419 44.849 96.941 1.00 35.55 93 GLY A C 1
ATOM 602 O O . GLY A 1 93 ? -34.048 45.294 95.981 1.00 35.18 93 GLY A O 1
ATOM 603 N N . LYS A 1 94 ? -32.118 44.697 96.905 1.00 37.61 94 LYS A N 1
ATOM 604 C CA . LYS A 1 94 ? -31.280 45.221 95.825 1.00 37.92 94 LYS A CA 1
ATOM 605 C C . LYS A 1 94 ? -31.085 44.208 94.704 1.00 35.11 94 LYS A C 1
ATOM 606 O O . LYS A 1 94 ? -30.987 43.024 94.916 1.00 30.81 94 LYS A O 1
ATOM 612 N N . MET A 1 95 ? -30.983 44.687 93.475 1.00 33.61 95 MET A N 1
ATOM 613 C CA . MET A 1 95 ? -30.600 43.935 92.314 1.00 32.17 95 MET A CA 1
ATOM 614 C C . MET A 1 95 ? -29.068 43.901 92.244 1.00 31.87 95 MET A C 1
ATOM 615 O O . MET A 1 95 ? -28.337 44.917 92.107 1.00 30.79 95 MET A O 1
ATOM 620 N N . VAL A 1 96 ? -28.556 42.710 92.457 1.00 31.06 96 VAL A N 1
ATOM 621 C CA . VAL A 1 96 ? -27.156 42.332 92.490 1.00 30.91 96 VAL A CA 1
ATOM 622 C C . VAL A 1 96 ? -26.727 41.498 91.271 1.00 34.59 96 VAL A C 1
ATOM 623 O O . VAL A 1 96 ? -27.251 40.387 90.998 1.00 33.96 96 VAL A O 1
ATOM 627 N N . VAL A 1 97 ? -25.576 41.868 90.713 1.00 33.43 97 VAL A N 1
ATOM 628 C CA . VAL A 1 97 ? -25.019 41.251 89.480 1.00 31.55 97 VAL A CA 1
ATOM 629 C C . VAL A 1 97 ? -23.511 41.126 89.617 1.00 32.46 97 VAL A C 1
ATOM 630 O O . VAL A 1 97 ? -22.803 41.918 90.265 1.00 30.03 97 VAL A O 1
ATOM 634 N N . ARG A 1 98 ? -22.883 40.126 89.021 1.00 33.56 98 ARG A N 1
ATOM 635 C CA . ARG A 1 98 ? -21.445 39.869 89.073 1.00 35.59 98 ARG A CA 1
ATOM 636 C C . ARG A 1 98 ? -20.984 39.732 87.624 1.00 35.73 98 ARG A C 1
ATOM 637 O O . ARG A 1 98 ? -21.757 39.156 86.844 1.00 37.22 98 ARG A O 1
ATOM 645 N N . VAL A 1 99 ? -20.028 40.519 87.186 1.00 34.10 99 VAL A N 1
ATOM 646 C CA . VAL A 1 99 ? -19.585 40.638 85.803 1.00 32.70 99 VAL A CA 1
ATOM 647 C C . VAL A 1 99 ? -18.287 39.853 85.630 1.00 33.00 99 VAL A C 1
ATOM 648 O O . VAL A 1 99 ? -17.328 40.134 86.365 1.00 34.47 99 VAL A O 1
ATOM 652 N N . HIS A 1 100 ? -18.245 38.874 84.739 1.00 30.05 100 HIS A N 1
ATOM 653 C CA . HIS A 1 100 ? -17.086 38.006 84.566 1.00 28.22 100 HIS A CA 1
ATOM 654 C C . HIS A 1 100 ? -16.533 38.158 83.134 1.00 28.66 100 HIS A C 1
ATOM 655 O O . HIS A 1 100 ? -17.319 38.370 82.183 1.00 28.13 100 HIS A O 1
ATOM 662 N N . THR A 1 101 ? -15.223 38.049 82.984 1.00 25.83 101 THR A N 1
ATOM 663 C CA . THR A 1 101 ? -14.580 38.142 81.687 1.00 28.86 101 THR A CA 1
ATOM 664 C C . THR A 1 101 ? -15.097 37.070 80.704 1.00 27.03 101 THR A C 1
ATOM 665 O O . THR A 1 101 ? -15.264 35.904 81.093 1.00 23.49 101 THR A O 1
ATOM 669 N N . GLY A 1 102 ? -15.211 37.416 79.441 1.00 23.11 102 GLY A N 1
ATOM 670 C CA . GLY A 1 102 ? -15.473 36.396 78.410 1.00 24.57 102 GLY A CA 1
ATOM 671 C C . GLY A 1 102 ? -16.795 35.685 78.704 1.00 24.60 102 GLY A C 1
ATOM 672 O O . GLY A 1 102 ? -17.784 36.419 78.867 1.00 22.93 102 GLY A O 1
ATOM 673 N N . ASP A 1 103 ? -16.773 34.352 78.735 1.00 23.61 103 ASP A N 1
ATOM 674 C CA . ASP A 1 103 ? -18.030 33.662 79.103 1.00 23.98 103 ASP A CA 1
ATOM 675 C C . ASP A 1 103 ? -17.692 32.987 80.418 1.00 25.61 103 ASP A C 1
ATOM 676 O O . ASP A 1 103 ? -16.557 32.498 80.519 1.00 23.45 103 ASP A O 1
ATOM 681 N N . PRO A 1 104 ? -18.579 32.972 81.392 1.00 26.14 104 PRO A N 1
ATOM 682 C CA . PRO A 1 104 ? -18.285 32.411 82.693 1.00 26.85 104 PRO A CA 1
ATOM 683 C C . PRO A 1 104 ? -18.023 30.936 82.748 1.00 27.41 104 PRO A C 1
ATOM 684 O O . PRO A 1 104 ? -17.527 30.496 83.794 1.00 27.89 104 PRO A O 1
ATOM 688 N N . ALA A 1 105 ? -18.437 30.179 81.720 1.00 25.89 105 ALA A N 1
ATOM 689 C CA . ALA A 1 105 ? -18.285 28.747 81.718 1.00 24.69 105 ALA A CA 1
ATOM 690 C C . ALA A 1 105 ? -16.814 28.311 81.611 1.00 24.63 105 ALA A C 1
ATOM 691 O O . ALA A 1 105 ? -16.593 27.136 81.941 1.00 25.12 105 ALA A O 1
ATOM 693 N N . MET A 1 106 ? -15.940 29.163 81.091 1.00 21.90 106 MET A N 1
ATOM 694 C CA . MET A 1 106 ? -14.553 28.803 80.928 1.00 24.23 106 MET A CA 1
ATOM 695 C C . MET A 1 106 ? -13.709 29.474 82.000 1.00 26.95 106 MET A C 1
ATOM 696 O O . MET A 1 106 ? -13.297 30.658 81.969 1.00 26.84 106 MET A O 1
ATOM 701 N N . TYR A 1 107 ? -13.450 28.685 83.049 1.00 27.78 107 TYR A N 1
ATOM 702 C CA . TYR A 1 107 ? -12.622 29.100 84.171 1.00 28.99 107 TYR A CA 1
ATOM 703 C C . TYR A 1 107 ? -13.157 30.393 84.799 1.00 30.47 107 TYR A C 1
ATOM 704 O O . TYR A 1 107 ? -12.343 31.159 85.322 1.00 29.29 107 TYR A O 1
ATOM 713 N N . GLY A 1 108 ? -14.491 30.559 84.861 1.00 29.85 108 GLY A N 1
ATOM 714 C CA . GLY A 1 108 ? -15.093 31.742 85.481 1.00 28.24 108 GLY A CA 1
ATOM 715 C C . GLY A 1 108 ? -15.114 31.605 87.017 1.00 28.21 108 GLY A C 1
ATOM 716 O O . GLY A 1 108 ? -15.372 32.604 87.659 1.00 27.23 108 GLY A O 1
ATOM 717 N N . ALA A 1 109 ? -14.931 30.422 87.593 1.00 25.79 109 ALA A N 1
ATOM 718 C CA . ALA A 1 109 ? -14.942 30.160 89.004 1.00 27.71 109 ALA A CA 1
ATOM 719 C C . ALA A 1 109 ? -16.296 30.686 89.538 1.00 29.29 109 ALA A C 1
ATOM 720 O O . ALA A 1 109 ? -16.295 31.531 90.421 1.00 27.29 109 ALA A O 1
ATOM 722 N N . ILE A 1 110 ? -17.380 30.159 88.970 1.00 29.39 110 ILE A N 1
ATOM 723 C CA . ILE A 1 110 ? -18.688 30.566 89.412 1.00 29.10 110 ILE A CA 1
ATOM 724 C C . ILE A 1 110 ? -19.306 29.491 90.282 1.00 30.67 110 ILE A C 1
ATOM 725 O O . ILE A 1 110 ? -20.233 29.882 91.014 1.00 31.07 110 ILE A O 1
ATOM 730 N N . MET A 1 111 ? -18.921 28.222 90.203 1.00 30.84 111 MET A N 1
ATOM 731 C CA . MET A 1 111 ? -19.639 27.195 90.934 1.00 35.75 111 MET A CA 1
ATOM 732 C C . MET A 1 111 ? -19.687 27.380 92.459 1.00 37.85 111 MET A C 1
ATOM 733 O O . MET A 1 111 ? -20.698 27.012 93.092 1.00 37.46 111 MET A O 1
ATOM 738 N N . GLU A 1 112 ? -18.597 27.830 93.078 1.00 39.62 112 GLU A N 1
ATOM 739 C CA . GLU A 1 112 ? -18.533 27.941 94.524 1.00 41.54 112 GLU A CA 1
ATOM 740 C C . GLU A 1 112 ? -19.524 28.952 95.039 1.00 38.31 112 GLU A C 1
ATOM 741 O O . GLU A 1 112 ? -20.328 28.586 95.881 1.00 36.38 112 GLU A O 1
ATOM 747 N N . GLN A 1 113 ? -19.576 30.143 94.463 1.00 36.06 113 GLN A N 1
ATOM 748 C CA . GLN A 1 113 ? -20.599 31.084 94.854 1.00 36.67 113 GLN A CA 1
ATOM 749 C C . GLN A 1 113 ? -22.001 30.543 94.534 1.00 37.02 113 GLN A C 1
ATOM 750 O O . GLN A 1 113 ? -22.893 30.653 95.390 1.00 36.76 113 GLN A O 1
ATOM 756 N N . MET A 1 114 ? -22.237 29.844 93.428 1.00 35.75 114 MET A N 1
ATOM 757 C CA . MET A 1 114 ? -23.580 29.357 93.168 1.00 36.70 114 MET A CA 1
ATOM 758 C C . MET A 1 114 ? -24.079 28.399 94.252 1.00 37.13 114 MET A C 1
ATOM 759 O O . MET A 1 114 ? -25.207 28.491 94.751 1.00 34.38 114 MET A O 1
ATOM 764 N N . VAL A 1 115 ? -23.232 27.454 94.641 1.00 39.16 115 VAL A N 1
ATOM 765 C CA . VAL A 1 115 ? -23.603 26.463 95.642 1.00 41.15 115 VAL A CA 1
ATOM 766 C C . VAL A 1 115 ? -23.956 27.137 96.960 1.00 42.02 115 VAL A C 1
ATOM 767 O O . VAL A 1 115 ? -25.090 26.985 97.400 1.00 43.52 115 VAL A O 1
ATOM 771 N N . LEU A 1 116 ? -23.148 28.069 97.472 1.00 41.17 116 LEU A N 1
ATOM 772 C CA . LEU A 1 116 ? -23.464 28.763 98.700 1.00 39.67 116 LEU A CA 1
ATOM 773 C C . LEU A 1 116 ? -24.741 29.617 98.569 1.00 39.81 116 LEU A C 1
ATOM 774 O O . LEU A 1 116 ? -25.551 29.673 99.493 1.00 38.38 116 LEU A O 1
ATOM 779 N N . LEU A 1 117 ? -24.962 30.300 97.442 1.00 36.62 117 LEU A N 1
ATOM 780 C CA . LEU A 1 117 ? -26.116 31.136 97.294 1.00 35.68 117 LEU A CA 1
ATOM 781 C C . LEU A 1 117 ? -27.402 30.334 97.159 1.00 36.80 117 LEU A C 1
ATOM 782 O O . LEU A 1 117 ? -28.449 30.705 97.734 1.00 36.36 117 LEU A O 1
ATOM 787 N N . LYS A 1 118 ? -27.360 29.242 96.412 1.00 37.18 118 LYS A N 1
ATOM 788 C CA . LYS A 1 118 ? -28.586 28.459 96.259 1.00 42.56 118 LYS A CA 1
ATOM 789 C C . LYS A 1 118 ? -28.985 27.885 97.612 1.00 44.63 118 LYS A C 1
ATOM 790 O O . LYS A 1 118 ? -30.181 27.892 97.884 1.00 46.85 118 LYS A O 1
ATOM 796 N N . ARG A 1 119 ? -28.096 27.530 98.512 1.00 46.66 119 ARG A N 1
ATOM 797 C CA . ARG A 1 119 ? -28.439 27.085 99.848 1.00 51.53 119 ARG A CA 1
ATOM 798 C C . ARG A 1 119 ? -29.169 28.144 100.672 1.00 50.63 119 ARG A C 1
ATOM 799 O O . ARG A 1 119 ? -29.895 27.859 101.627 1.00 50.28 119 ARG A O 1
ATOM 807 N N . GLU A 1 120 ? -29.039 29.414 100.288 1.00 48.45 120 GLU A N 1
ATOM 808 C CA . GLU A 1 120 ? -29.696 30.536 100.938 1.00 46.12 120 GLU A CA 1
ATOM 809 C C . GLU A 1 120 ? -30.913 30.959 100.135 1.00 42.88 120 GLU A C 1
ATOM 810 O O . GLU A 1 120 ? -31.375 32.086 100.235 1.00 42.87 120 GLU A O 1
ATOM 816 N N . GLY A 1 121 ? -31.346 30.061 99.263 1.00 40.48 121 GLY A N 1
ATOM 817 C CA . GLY A 1 121 ? -32.506 30.285 98.421 1.00 39.41 121 GLY A CA 1
ATOM 818 C C . GLY A 1 121 ? -32.338 31.349 97.357 1.00 40.27 121 GLY A C 1
ATOM 819 O O . GLY A 1 121 ? -33.329 31.953 96.982 1.00 39.51 121 GLY A O 1
ATOM 820 N N . VAL A 1 122 ? -31.138 31.548 96.783 1.00 38.31 122 VAL A N 1
ATOM 821 C CA . VAL A 1 122 ? -31.023 32.584 95.749 1.00 36.66 122 VAL A CA 1
ATOM 822 C C . VAL A 1 122 ? -31.180 31.975 94.386 1.00 35.54 122 VAL A C 1
ATOM 823 O O . VAL A 1 122 ? -30.595 30.922 94.152 1.00 36.13 122 VAL A O 1
ATOM 827 N N . ASP A 1 123 ? -31.832 32.584 93.443 1.00 35.05 123 ASP A N 1
ATOM 828 C CA . ASP A 1 123 ? -31.921 32.058 92.091 1.00 36.35 123 ASP A CA 1
ATOM 829 C C . ASP A 1 123 ? -30.684 32.513 91.301 1.00 36.69 123 ASP A C 1
ATOM 830 O O . ASP A 1 123 ? -30.253 33.654 91.496 1.00 34.94 123 ASP A O 1
ATO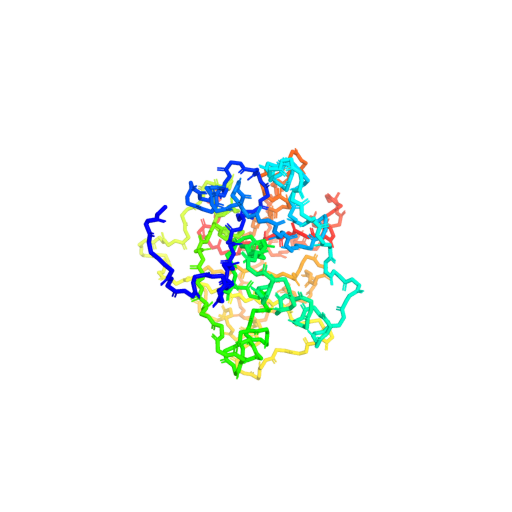M 839 N N . ILE A 1 124 ? -30.164 31.627 90.438 1.00 34.30 124 ILE A N 1
ATOM 840 C CA . ILE A 1 124 ? -29.097 32.070 89.562 1.00 32.91 124 ILE A CA 1
ATOM 841 C C . ILE A 1 124 ? -29.593 32.198 88.116 1.00 33.49 124 ILE A C 1
ATOM 842 O O . ILE A 1 124 ? -30.109 31.231 87.520 1.00 31.48 124 ILE A O 1
ATOM 847 N N . GLU A 1 125 ? -29.126 33.294 87.514 1.00 31.74 125 GLU A N 1
ATOM 848 C CA . GLU A 1 125 ? -29.185 33.427 86.080 1.00 33.45 125 GLU A CA 1
ATOM 849 C C . GLU A 1 125 ? -27.786 33.792 85.517 1.00 32.67 125 GLU A C 1
ATOM 850 O O . GLU A 1 125 ? -27.278 34.897 85.704 1.00 31.86 125 GLU A O 1
ATOM 856 N N . ILE A 1 126 ? -27.251 32.909 84.668 1.00 28.89 126 ILE A N 1
ATOM 857 C CA . ILE A 1 126 ? -26.046 33.142 83.933 1.00 25.55 126 ILE A CA 1
ATOM 858 C C . ILE A 1 126 ? -26.408 33.723 82.575 1.00 24.33 126 ILE A C 1
ATOM 859 O O . ILE A 1 126 ? -27.206 33.166 81.814 1.00 24.83 126 ILE A O 1
ATOM 864 N N . VAL A 1 127 ? -25.797 34.823 82.200 1.00 23.31 127 VAL A N 1
ATOM 865 C CA . VAL A 1 127 ? -25.988 35.457 80.876 1.00 23.61 127 VAL A CA 1
ATOM 866 C C . VAL A 1 127 ? -24.695 35.162 80.107 1.00 23.63 127 VAL A C 1
ATOM 867 O O . VAL A 1 127 ? -23.629 35.626 80.483 1.00 21.88 127 VAL A O 1
ATOM 871 N N . PRO A 1 128 ? -24.787 34.262 79.144 1.00 23.82 128 PRO A N 1
ATOM 872 C CA . PRO A 1 128 ? -23.633 33.830 78.366 1.00 23.96 128 PRO A CA 1
ATOM 873 C C . PRO A 1 128 ? -22.955 34.995 77.667 1.00 23.48 128 PRO A C 1
ATOM 874 O O . PRO A 1 128 ? -23.615 35.986 77.370 1.00 21.89 128 PRO A O 1
ATOM 878 N N . GLY A 1 129 ? -21.669 34.867 77.349 1.00 23.10 129 GLY A N 1
ATOM 879 C CA . GLY A 1 129 ? -20.980 36.002 76.690 1.00 22.43 129 GLY A CA 1
ATOM 880 C C . GLY A 1 129 ? -19.966 35.456 75.653 1.00 25.05 129 GLY A C 1
ATOM 881 O O . GLY A 1 129 ? -20.021 34.260 75.271 1.00 22.41 129 GLY A O 1
ATOM 882 N N . VAL A 1 130 ? -19.228 36.410 75.069 1.00 22.12 130 VAL A N 1
ATOM 883 C CA . VAL A 1 130 ? -18.281 36.122 74.041 1.00 21.65 130 VAL A CA 1
ATOM 884 C C . VAL A 1 130 ? -16.971 35.685 74.704 1.00 23.76 130 VAL A C 1
ATOM 885 O O . VAL A 1 130 ? -16.300 36.448 75.427 1.00 24.84 130 VAL A O 1
ATOM 889 N N . THR A 1 131 ? -16.592 34.428 74.507 1.00 21.94 131 THR A N 1
ATOM 890 C CA . THR A 1 131 ? -15.365 33.976 75.154 1.00 24.70 131 THR A CA 1
ATOM 891 C C . THR A 1 131 ? -14.153 34.431 74.371 1.00 25.21 131 THR A C 1
ATOM 892 O O . THR A 1 131 ? -14.282 34.777 73.180 1.00 25.71 131 THR A O 1
ATOM 896 N N . SER A 1 132 ? -13.030 34.550 75.085 1.00 22.24 132 SER A N 1
ATOM 897 C CA . SER A 1 132 ? -11.822 35.072 74.445 1.00 21.36 132 SER A CA 1
ATOM 898 C C . SER A 1 132 ? -11.295 34.169 73.340 1.00 22.82 132 SER A C 1
ATOM 899 O O . SER A 1 132 ? -10.598 34.686 72.446 1.00 23.62 132 SER A O 1
ATOM 902 N N . VAL A 1 133 ? -11.529 32.857 73.339 1.00 21.30 133 VAL A N 1
ATOM 903 C CA . VAL A 1 133 ? -11.183 31.996 72.286 1.00 23.50 133 VAL A CA 1
ATOM 904 C C . VAL A 1 133 ? -11.789 32.558 70.956 1.00 24.01 133 VAL A C 1
ATOM 905 O O . VAL A 1 133 ? -11.110 32.587 69.927 1.00 23.01 133 VAL A O 1
ATOM 909 N N . PHE A 1 134 ? -13.092 32.897 71.023 1.00 21.81 134 PHE A N 1
ATOM 910 C CA . PHE A 1 134 ? -13.807 33.291 69.819 1.00 23.89 134 PHE A CA 1
ATOM 911 C C . PHE A 1 134 ? -13.432 34.711 69.412 1.00 23.69 134 PHE A C 1
ATOM 912 O O . PHE A 1 134 ? -13.303 34.982 68.199 1.00 24.35 134 PHE A O 1
ATOM 920 N N . ALA A 1 135 ? -13.216 35.567 70.383 1.00 21.91 135 ALA A N 1
ATOM 921 C CA . ALA A 1 135 ? -12.707 36.922 70.116 1.00 22.84 135 ALA A CA 1
ATOM 922 C C . ALA A 1 135 ? -11.345 36.840 69.397 1.00 23.03 135 ALA A C 1
ATOM 923 O O . ALA A 1 135 ? -11.132 37.598 68.466 1.00 22.70 135 ALA A O 1
ATOM 925 N N . ALA A 1 136 ? -10.453 35.937 69.766 1.00 23.10 136 ALA A N 1
ATOM 926 C CA . ALA A 1 136 ? -9.169 35.720 69.139 1.00 24.40 136 ALA A CA 1
ATOM 927 C C . ALA A 1 136 ? -9.310 35.074 67.757 1.00 24.43 136 ALA A C 1
ATOM 928 O O . ALA A 1 136 ? -8.601 35.465 66.833 1.00 25.00 136 ALA A O 1
ATOM 930 N N . ALA A 1 137 ? -10.118 34.037 67.586 1.00 22.10 137 ALA A N 1
ATOM 931 C CA . ALA A 1 137 ? -10.402 33.535 66.238 1.00 22.61 137 ALA A CA 1
ATOM 932 C C . ALA A 1 137 ? -10.870 34.624 65.258 1.00 23.52 137 ALA A C 1
ATOM 933 O O . ALA A 1 137 ? -10.442 34.786 64.107 1.00 23.00 137 ALA A O 1
ATOM 935 N N . ALA A 1 138 ? -11.813 35.454 65.716 1.00 22.90 138 ALA A N 1
ATOM 936 C CA . ALA A 1 138 ? -12.317 36.517 64.877 1.00 22.67 138 ALA A CA 1
ATOM 937 C C . ALA A 1 138 ? -11.165 37.447 64.492 1.00 24.76 138 ALA A C 1
ATOM 938 O O . ALA A 1 138 ? -11.046 37.979 63.375 1.00 26.30 138 ALA A O 1
ATOM 940 N N . ALA A 1 139 ? -10.380 37.907 65.483 1.00 25.50 139 ALA A N 1
ATOM 941 C CA . ALA A 1 139 ? -9.352 38.908 65.221 1.00 27.65 139 ALA A CA 1
ATOM 942 C C . ALA A 1 139 ? -8.362 38.348 64.183 1.00 26.61 139 ALA A C 1
ATOM 943 O O . ALA A 1 139 ? -7.753 39.110 63.446 1.00 28.87 139 ALA A O 1
ATOM 945 N N . ALA A 1 140 ? -8.111 37.055 64.226 1.00 23.82 140 ALA A N 1
ATOM 946 C CA . ALA A 1 140 ? -7.241 36.322 63.374 1.00 25.83 140 ALA A CA 1
ATOM 947 C C . ALA A 1 140 ? -7.913 35.919 62.068 1.00 27.06 140 ALA A C 1
ATOM 948 O O . ALA A 1 140 ? -7.288 35.257 61.243 1.00 24.18 140 ALA A O 1
ATOM 950 N N . GLU A 1 141 ? -9.212 36.228 61.904 1.00 27.97 141 GLU A N 1
ATOM 951 C CA . GLU A 1 141 ? -9.908 35.880 60.667 1.00 30.47 141 GLU A CA 1
ATOM 952 C C . GLU A 1 141 ? -9.866 34.391 60.399 1.00 29.24 141 GLU A C 1
ATOM 953 O O . GLU A 1 141 ? -9.682 33.944 59.263 1.00 27.89 141 GLU A O 1
ATOM 959 N N . ALA A 1 142 ? -10.069 33.645 61.478 1.00 27.60 142 ALA A N 1
ATOM 960 C CA . ALA A 1 142 ? -9.999 32.212 61.276 1.00 28.07 142 ALA A CA 1
ATOM 961 C C . ALA A 1 142 ? -11.313 31.599 61.736 1.00 29.92 142 ALA A C 1
ATOM 962 O O . ALA A 1 142 ? -11.723 31.871 62.883 1.00 31.59 142 ALA A O 1
ATOM 964 N N . GLU A 1 143 ? -11.736 30.616 60.967 1.00 27.72 143 GLU A N 1
ATOM 965 C CA . GLU A 1 143 ? -12.761 29.665 61.414 1.00 27.41 143 GLU A CA 1
ATOM 966 C C . GLU A 1 143 ? -12.019 28.512 62.084 1.00 28.22 143 GLU A C 1
ATOM 967 O O . GLU A 1 143 ? -10.967 28.082 61.587 1.00 27.61 143 GLU A O 1
ATOM 973 N N . LEU A 1 144 ? -12.492 27.929 63.207 1.00 26.31 144 LEU A N 1
ATOM 974 C CA . LEU A 1 144 ? -11.676 26.936 63.872 1.00 24.73 144 LEU A CA 1
ATOM 975 C C . LEU A 1 144 ? -11.926 25.526 63.411 1.00 27.21 144 LEU A C 1
ATOM 976 O O . LEU A 1 144 ? -11.202 24.613 63.854 1.00 26.41 144 LEU A O 1
ATOM 981 N N . THR A 1 145 ? -12.990 25.401 62.629 1.00 26.95 145 THR A N 1
ATOM 982 C CA . THR A 1 145 ? -13.437 24.130 62.080 1.00 29.72 145 THR A CA 1
ATOM 983 C C . THR A 1 145 ? -13.364 24.185 60.552 1.00 31.49 145 THR A C 1
ATOM 984 O O . THR A 1 145 ? -13.878 25.181 59.992 1.00 32.09 145 THR A O 1
ATOM 988 N N . ILE A 1 146 ? -12.642 23.284 59.904 1.00 31.40 146 ILE A N 1
ATOM 989 C CA . ILE A 1 146 ? -12.464 23.283 58.439 1.00 29.99 146 ILE A CA 1
ATOM 990 C C . ILE A 1 146 ? -12.835 21.891 57.945 1.00 31.09 146 ILE A C 1
ATOM 991 O O . ILE A 1 146 ? -12.216 20.876 58.316 1.00 29.58 146 ILE A O 1
ATOM 996 N N . PRO A 1 147 ? -13.874 21.799 57.110 1.00 32.45 147 PRO A N 1
ATOM 997 C CA . PRO A 1 147 ? -14.284 20.481 56.556 1.00 32.53 147 PRO A CA 1
ATOM 998 C C . PRO A 1 147 ? -13.108 19.745 55.987 1.00 33.58 147 PRO A C 1
ATOM 999 O O . PRO A 1 147 ? -12.349 20.355 55.233 1.00 35.98 147 PRO A O 1
ATOM 1003 N N . ASP A 1 148 ? -12.770 18.518 56.276 1.00 36.77 148 ASP A N 1
ATOM 1004 C CA . ASP A 1 148 ? -11.629 17.790 55.774 1.00 41.91 148 ASP A CA 1
ATOM 1005 C C . ASP A 1 148 ? -10.279 18.102 56.418 1.00 43.12 148 ASP A C 1
ATOM 1006 O O . ASP A 1 148 ? -9.272 17.544 55.963 1.00 44.18 148 ASP A O 1
ATOM 1011 N N . LEU A 1 149 ? -10.190 19.022 57.355 1.00 42.11 149 LEU A N 1
ATOM 1012 C CA . LEU A 1 149 ? -8.960 19.373 58.041 1.00 40.96 149 LEU A CA 1
ATOM 1013 C C . LEU A 1 149 ? -9.197 19.075 59.530 1.00 39.30 149 LEU A C 1
ATOM 1014 O O . LEU A 1 149 ? -8.595 18.195 60.136 1.00 40.22 149 LEU A O 1
ATOM 1019 N N . THR A 1 150 ? -10.183 19.763 60.129 1.00 34.42 150 THR A N 1
ATOM 1020 C CA . THR A 1 150 ? -10.444 19.534 61.534 1.00 31.47 150 THR A CA 1
ATOM 1021 C C . THR A 1 150 ? -11.879 19.850 61.869 1.00 29.89 150 THR A C 1
ATOM 1022 O O . THR A 1 150 ? -12.357 20.876 61.366 1.00 30.86 150 THR A O 1
ATOM 1026 N N . GLN A 1 151 ? -12.533 19.059 62.677 1.00 27.71 151 GLN A N 1
ATOM 1027 C CA . GLN A 1 151 ? -13.911 19.290 63.108 1.00 27.84 151 GLN A CA 1
ATOM 1028 C C . GLN A 1 151 ? -14.038 19.386 64.649 1.00 29.38 151 GLN A C 1
ATOM 1029 O O . GLN A 1 151 ? -15.125 19.335 65.271 1.00 27.09 151 GLN A O 1
ATOM 1035 N N . THR A 1 152 ? -12.887 19.521 65.324 1.00 27.83 152 THR A N 1
ATOM 1036 C CA . THR A 1 152 ? -12.786 19.546 66.779 1.00 26.19 152 THR A CA 1
ATOM 1037 C C . THR A 1 152 ? -11.901 20.698 67.263 1.00 26.05 152 THR A C 1
ATOM 1038 O O . THR A 1 152 ? -10.795 20.979 66.746 1.00 21.75 152 THR A O 1
ATOM 1042 N N . VAL A 1 153 ? -12.374 21.356 68.312 1.00 24.21 153 VAL A N 1
ATOM 1043 C CA . VAL A 1 153 ? -11.643 22.472 68.918 1.00 25.65 153 VAL A CA 1
ATOM 1044 C C . VAL A 1 153 ? -11.453 22.159 70.413 1.00 25.94 153 VAL A C 1
ATOM 1045 O O . VAL A 1 153 ? -12.431 21.919 71.129 1.00 25.51 153 VAL A O 1
ATOM 1049 N N . ILE A 1 154 ? -10.197 22.145 70.851 1.00 25.69 154 ILE A N 1
ATOM 1050 C CA . ILE A 1 154 ? -9.981 21.694 72.240 1.00 25.76 154 ILE A CA 1
ATOM 1051 C C . ILE A 1 154 ? -9.660 22.898 73.103 1.00 24.26 154 ILE A C 1
ATOM 1052 O O . ILE A 1 154 ? -8.706 23.596 72.776 1.00 25.75 154 ILE A O 1
ATOM 1057 N N . LEU A 1 155 ? -10.509 23.208 74.069 1.00 24.79 155 LEU A N 1
ATOM 1058 C CA . LEU A 1 155 ? -10.242 24.322 74.972 1.00 25.16 155 LEU A CA 1
ATOM 1059 C C . LEU A 1 155 ? -9.563 23.739 76.224 1.00 25.11 155 LEU A C 1
ATOM 1060 O O . LEU A 1 155 ? -10.157 22.911 76.945 1.00 24.36 155 LEU A O 1
ATOM 1065 N N . THR A 1 156 ? -8.391 24.262 76.511 1.00 24.61 156 THR A N 1
ATOM 1066 C CA . THR A 1 156 ? -7.658 23.793 77.697 1.00 26.17 156 THR A CA 1
ATOM 1067 C C . THR A 1 156 ? -6.675 24.853 78.179 1.00 27.24 156 THR A C 1
ATOM 1068 O O . THR A 1 156 ? -6.630 25.996 77.686 1.00 25.49 156 THR A O 1
ATOM 1072 N N . ARG A 1 157 ? -5.820 24.441 79.110 1.00 27.31 157 ARG A N 1
ATOM 1073 C CA . ARG A 1 157 ? -4.744 25.265 79.630 1.00 28.11 157 ARG A CA 1
ATOM 1074 C C . ARG A 1 157 ? -3.458 24.453 79.732 1.00 29.46 157 ARG A C 1
ATOM 1075 O O . ARG A 1 157 ? -3.569 23.289 80.132 1.00 30.05 157 ARG A O 1
ATOM 1083 N N . ALA A 1 158 ? -2.270 25.001 79.503 1.00 29.18 158 ALA A N 1
ATOM 1084 C CA . ALA A 1 158 ? -1.003 24.307 79.797 1.00 29.61 158 ALA A CA 1
ATOM 1085 C C . ALA A 1 158 ? -0.818 24.166 81.318 1.00 31.20 158 ALA A C 1
ATOM 1086 O O . ALA A 1 158 ? -1.299 24.970 82.149 1.00 28.91 158 ALA A O 1
ATOM 1088 N N . GLU A 1 159 ? -0.120 23.141 81.745 1.00 33.84 159 GLU A N 1
ATOM 1089 C CA . GLU A 1 159 ? 0.173 22.886 83.166 1.00 36.47 159 GLU A CA 1
ATOM 1090 C C . GLU A 1 159 ? 1.425 23.610 83.664 1.00 35.11 159 GLU A C 1
ATOM 1091 O O . GLU A 1 159 ? 2.500 23.324 83.143 1.00 33.80 159 GLU A O 1
ATOM 1097 N N . GLY A 1 160 ? 1.315 24.541 84.599 1.00 34.58 160 GLY A N 1
ATOM 1098 C CA . GLY A 1 160 ? 2.498 25.214 85.168 1.00 35.66 160 GLY A CA 1
ATOM 1099 C C . GLY A 1 160 ? 2.778 24.556 86.531 1.00 37.72 160 GLY A C 1
ATOM 1100 O O . GLY A 1 160 ? 2.850 23.330 86.567 1.00 34.25 160 GLY A O 1
ATOM 1101 N N . ARG A 1 161 ? 2.549 25.279 87.644 1.00 40.44 161 ARG A N 1
ATOM 1102 C CA . ARG A 1 161 ? 2.715 24.533 88.933 1.00 43.18 161 ARG A CA 1
ATOM 1103 C C . ARG A 1 161 ? 1.417 23.858 89.360 1.00 42.14 161 ARG A C 1
ATOM 1104 O O . ARG A 1 161 ? 1.378 22.841 90.032 1.00 41.62 161 ARG A O 1
ATOM 1112 N N . THR A 1 162 ? 0.254 24.339 88.964 1.00 41.56 162 THR A N 1
ATOM 1113 C CA . THR A 1 162 ? -1.026 23.719 89.260 1.00 43.73 162 THR A CA 1
ATOM 1114 C C . THR A 1 162 ? -1.336 22.653 88.207 1.00 42.90 162 THR A C 1
ATOM 1115 O O . THR A 1 162 ? -1.299 22.997 87.022 1.00 44.87 162 THR A O 1
ATOM 1119 N N . PRO A 1 163 ? -1.231 21.397 88.546 1.00 42.60 163 PRO A N 1
ATOM 1120 C CA . PRO A 1 163 ? -1.324 20.311 87.584 1.00 41.71 163 PRO A CA 1
ATOM 1121 C C . PRO A 1 163 ? -2.710 20.197 86.960 1.00 41.27 163 PRO A C 1
ATOM 1122 O O . PRO A 1 163 ? -3.715 20.635 87.530 1.00 39.93 163 PRO A O 1
ATOM 1126 N N . VAL A 1 164 ? -2.791 19.605 85.763 1.00 39.04 164 VAL A N 1
ATOM 1127 C CA . VAL A 1 164 ? -4.128 19.376 85.189 1.00 38.34 164 VAL A CA 1
ATOM 1128 C C . VAL A 1 164 ? -4.420 17.897 85.450 1.00 37.45 164 VAL A C 1
ATOM 1129 O O . VAL A 1 164 ? -3.469 17.120 85.610 1.00 37.15 164 VAL A O 1
ATOM 1133 N N . PRO A 1 165 ? -5.667 17.486 85.361 1.00 36.59 165 PRO A N 1
ATOM 1134 C CA . PRO A 1 165 ? -6.012 16.088 85.497 1.00 37.77 165 PRO A CA 1
ATOM 1135 C C . PRO A 1 165 ? -5.134 15.199 84.631 1.00 40.21 165 PRO A C 1
ATOM 1136 O O . PRO A 1 165 ? -4.581 15.564 83.598 1.00 38.46 165 PRO A O 1
ATOM 1140 N N . GLU A 1 166 ? -4.961 13.967 85.096 1.00 43.24 166 GLU A N 1
ATOM 1141 C CA . GLU A 1 166 ? -4.116 12.962 84.492 1.00 45.15 166 GLU A CA 1
ATOM 1142 C C . GLU A 1 166 ? -4.421 12.696 83.031 1.00 44.52 166 GLU A C 1
ATOM 1143 O O . GLU A 1 166 ? -3.499 12.496 82.242 1.00 46.66 166 GLU A O 1
ATOM 1149 N N . PHE A 1 167 ? -5.663 12.657 82.590 1.00 43.25 167 PHE A N 1
ATOM 1150 C CA . PHE A 1 167 ? -5.996 12.356 81.205 1.00 41.13 167 PHE A CA 1
ATOM 1151 C C . PHE A 1 167 ? -6.118 13.563 80.307 1.00 38.06 167 PHE A C 1
ATOM 1152 O O . PHE A 1 167 ? -6.524 13.382 79.152 1.00 39.33 167 PHE A O 1
ATOM 1160 N N . GLU A 1 168 ? -5.622 14.691 80.722 1.00 33.58 168 GLU A N 1
ATOM 1161 C CA . GLU A 1 168 ? -5.783 15.950 80.035 1.00 32.90 168 GLU A CA 1
ATOM 1162 C C . GLU A 1 168 ? -4.451 16.658 79.811 1.00 32.29 168 GLU A C 1
ATOM 1163 O O . GLU A 1 168 ? -4.536 17.847 79.516 1.00 31.62 168 GLU A O 1
ATOM 1169 N N . LYS A 1 169 ? -3.322 15.990 79.840 1.00 31.94 169 LYS A N 1
ATOM 1170 C CA . LYS A 1 169 ? -2.038 16.597 79.548 1.00 33.42 169 LYS A CA 1
ATOM 1171 C C . LYS A 1 169 ? -2.002 17.150 78.142 1.00 32.71 169 LYS A C 1
ATOM 1172 O O . LYS A 1 169 ? -2.629 16.587 77.236 1.00 34.10 169 LYS A O 1
ATOM 1178 N N . LEU A 1 170 ? -1.286 18.239 77.932 1.00 30.97 170 LEU A N 1
ATOM 1179 C CA . LEU A 1 170 ? -1.320 18.858 76.602 1.00 32.43 170 LEU A CA 1
ATOM 1180 C C . LEU A 1 170 ? -0.877 17.883 75.510 1.00 34.91 170 LEU A C 1
ATOM 1181 O O . LEU A 1 170 ? -1.615 17.701 74.516 1.00 36.61 170 LEU A O 1
ATOM 1186 N N . THR A 1 171 ? 0.232 17.165 75.586 1.00 35.67 171 THR A N 1
ATOM 1187 C CA . THR A 1 171 ? 0.675 16.211 74.617 1.00 38.64 171 THR A CA 1
ATOM 1188 C C . THR A 1 171 ? -0.395 15.205 74.175 1.00 36.85 171 THR A C 1
ATOM 1189 O O . THR A 1 171 ? -0.394 14.811 73.025 1.00 36.07 171 THR A O 1
ATOM 1193 N N . ASP A 1 172 ? -1.062 14.574 75.130 1.00 37.34 172 ASP A N 1
ATOM 1194 C CA . ASP A 1 172 ? -2.092 13.602 74.812 1.00 35.63 172 ASP A CA 1
ATOM 1195 C C . ASP A 1 172 ? -3.241 14.277 74.070 1.00 36.61 172 ASP A C 1
ATOM 1196 O O . ASP A 1 172 ? -3.759 13.784 73.052 1.00 35.62 172 ASP A O 1
ATOM 1201 N N . LEU A 1 173 ? -3.633 15.470 74.546 1.00 34.78 173 LEU A N 1
ATOM 1202 C CA . LEU A 1 173 ? -4.680 16.219 73.874 1.00 34.67 173 LEU A CA 1
ATOM 1203 C C . LEU A 1 173 ? -4.219 16.557 72.446 1.00 34.98 173 LEU A C 1
ATOM 1204 O O . LEU A 1 173 ? -5.069 16.427 71.567 1.00 31.37 173 LEU A O 1
ATOM 1209 N N . ALA A 1 174 ? -2.916 16.828 72.244 1.00 34.63 174 ALA A N 1
ATOM 1210 C CA . ALA A 1 174 ? -2.456 17.227 70.934 1.00 34.72 174 ALA A CA 1
ATOM 1211 C C . ALA A 1 174 ? -2.284 16.083 69.942 1.00 35.25 174 ALA A C 1
ATOM 1212 O O . ALA A 1 174 ? -2.149 16.344 68.734 1.00 32.16 174 ALA A O 1
ATOM 1214 N N . LYS A 1 175 ? -2.424 14.852 70.370 1.00 37.63 175 LYS A N 1
ATOM 1215 C CA . LYS A 1 175 ? -2.377 13.736 69.406 1.00 41.20 175 LYS A CA 1
ATOM 1216 C C . LYS A 1 175 ? -3.551 13.735 68.416 1.00 40.43 175 LYS A C 1
ATOM 1217 O O . LYS A 1 175 ? -3.525 13.024 67.407 1.00 39.31 175 LYS A O 1
ATOM 1223 N N . HIS A 1 176 ? -4.627 14.459 68.707 1.00 37.92 176 HIS A N 1
ATOM 1224 C CA . HIS A 1 176 ? -5.809 14.539 67.863 1.00 35.98 176 HIS A CA 1
ATOM 1225 C C . HIS A 1 176 ? -5.529 15.486 66.710 1.00 34.03 176 HIS A C 1
ATOM 1226 O O . HIS A 1 176 ? -6.329 15.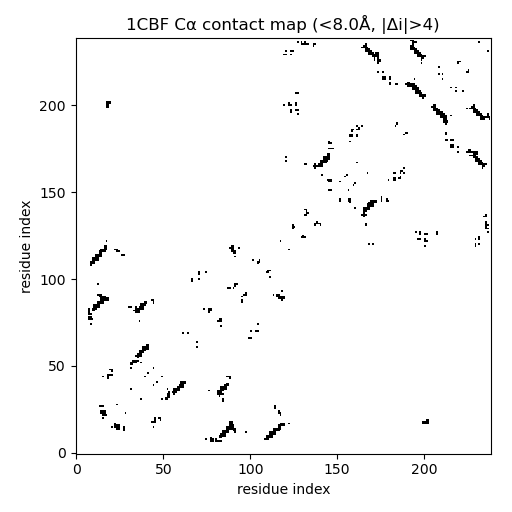469 65.792 1.00 34.28 176 HIS A O 1
ATOM 1233 N N . LYS A 1 177 ? -4.480 16.285 66.723 1.00 33.29 177 LYS A N 1
ATOM 1234 C CA . LYS A 1 177 ? -4.098 17.167 65.624 1.00 36.90 177 LYS A CA 1
ATOM 1235 C C . LYS A 1 177 ? -5.219 18.071 65.165 1.00 35.53 177 LYS A C 1
ATOM 1236 O O . LYS A 1 177 ? -5.321 18.383 63.992 1.00 36.17 177 LYS A O 1
ATOM 1242 N N . CYS A 1 178 ? -6.070 18.527 66.053 1.00 32.90 178 CYS A N 1
ATOM 1243 C CA . CYS A 1 178 ? -7.180 19.407 65.713 1.00 31.60 178 CYS A CA 1
ATOM 1244 C C . CYS A 1 178 ? -6.802 20.805 66.140 1.00 31.70 178 CYS A C 1
ATOM 1245 O O . CYS A 1 178 ? -5.626 20.980 66.518 1.00 32.05 178 CYS A O 1
ATOM 1248 N N . THR A 1 179 ? -7.740 21.729 66.210 1.00 29.43 179 THR A N 1
ATOM 1249 C CA . THR A 1 179 ? -7.431 23.046 66.789 1.00 28.05 179 THR A CA 1
ATOM 1250 C C . THR A 1 179 ? -7.394 23.037 68.311 1.00 26.16 179 THR A C 1
ATOM 1251 O O . THR A 1 179 ? -8.207 22.338 68.935 1.00 24.59 179 THR A O 1
ATOM 1255 N N . ILE A 1 180 ? -6.417 23.684 68.934 1.00 26.27 180 ILE A N 1
ATOM 1256 C CA . ILE A 1 180 ? -6.238 23.662 70.387 1.00 26.95 180 ILE A CA 1
ATOM 1257 C C . ILE A 1 180 ? -6.260 25.155 70.799 1.00 25.07 180 ILE A C 1
ATOM 1258 O O . ILE A 1 180 ? -5.606 25.911 70.093 1.00 23.09 180 ILE A O 1
ATOM 1263 N N . ALA A 1 181 ? -7.058 25.487 71.783 1.00 22.79 181 ALA A N 1
ATOM 1264 C CA . ALA A 1 181 ? -7.052 26.890 72.219 1.00 23.83 181 ALA A CA 1
ATOM 1265 C C . ALA A 1 181 ? -6.665 26.929 73.729 1.00 24.01 181 ALA A C 1
ATOM 1266 O O . ALA A 1 181 ? -7.280 26.178 74.499 1.00 21.89 181 ALA A O 1
ATOM 1268 N N . LEU A 1 182 ? -5.512 27.531 73.989 1.00 22.11 182 LEU A N 1
ATOM 1269 C CA . LEU A 1 182 ? -4.950 27.605 75.334 1.00 23.86 182 LEU A CA 1
ATOM 1270 C C . LEU A 1 182 ? -5.308 28.905 76.081 1.00 23.90 182 LEU A C 1
ATOM 1271 O O . LEU A 1 182 ? -4.947 30.004 75.672 1.00 21.88 182 LEU A O 1
ATOM 1276 N N . PHE A 1 183 ? -6.056 28.769 77.170 1.00 24.46 183 PHE A N 1
ATOM 1277 C CA . PHE A 1 183 ? -6.274 29.791 78.188 1.00 26.38 183 PHE A CA 1
ATOM 1278 C C . PHE A 1 183 ? -5.147 29.756 79.228 1.00 28.04 183 PHE A C 1
ATOM 1279 O O . PHE A 1 183 ? -4.429 28.758 79.423 1.00 28.03 183 PHE A O 1
ATOM 1287 N N . LEU A 1 184 ? -4.942 30.842 79.962 1.00 29.71 184 LEU A N 1
ATOM 1288 C CA . LEU A 1 184 ? -4.025 30.932 81.099 1.00 27.66 184 LEU A CA 1
ATOM 1289 C C . LEU A 1 184 ? -2.637 30.370 80.816 1.00 27.97 184 LEU A C 1
ATOM 1290 O O . LEU A 1 184 ? -2.018 29.764 81.682 1.00 28.37 184 LEU A O 1
ATOM 1295 N N . SER A 1 185 ? -2.099 30.524 79.638 1.00 27.40 185 SER A N 1
ATOM 1296 C CA . SER A 1 185 ? -0.850 29.891 79.266 1.00 30.56 185 SER A CA 1
ATOM 1297 C C . SER A 1 185 ? 0.162 30.772 78.575 1.00 29.87 185 SER A C 1
ATOM 1298 O O . SER A 1 185 ? 1.112 30.201 78.048 1.00 30.60 185 SER A O 1
ATOM 1301 N N . SER A 1 186 ? -0.014 32.082 78.581 1.00 30.38 186 SER A N 1
ATOM 1302 C CA . SER A 1 186 ? 0.971 32.918 77.948 1.00 34.81 186 SER A CA 1
ATOM 1303 C C . SER A 1 186 ? 2.376 32.829 78.539 1.00 34.36 186 SER A C 1
ATOM 1304 O O . SER A 1 186 ? 3.274 3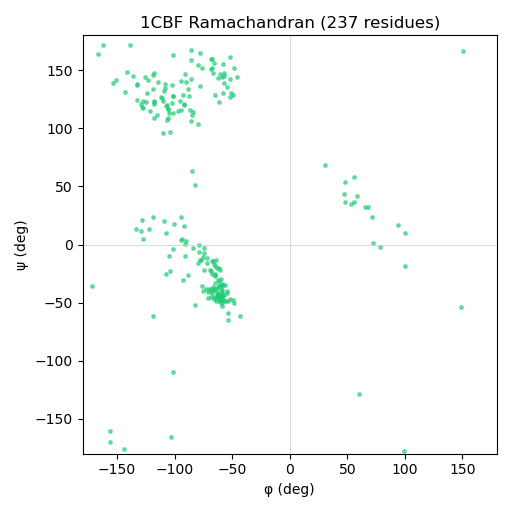3.184 77.791 1.00 34.98 186 SER A O 1
ATOM 1307 N N . THR A 1 187 ? 2.642 32.408 79.758 1.00 33.60 187 THR A N 1
ATOM 1308 C CA . THR A 1 187 ? 4.024 32.338 80.243 1.00 31.40 187 THR A CA 1
ATOM 1309 C C . THR A 1 187 ? 4.449 30.892 80.377 1.00 30.74 187 THR A C 1
ATOM 1310 O O . THR A 1 187 ? 5.411 30.625 81.107 1.00 29.27 187 THR A O 1
ATOM 1314 N N . LEU A 1 188 ? 3.752 29.981 79.680 1.00 30.17 188 LEU A N 1
ATOM 1315 C CA . LEU A 1 188 ? 4.044 28.565 79.619 1.00 27.92 188 LEU A CA 1
ATOM 1316 C C . LEU A 1 188 ? 4.363 28.065 78.223 1.00 29.32 188 LEU A C 1
ATOM 1317 O O . LEU A 1 188 ? 4.313 26.856 77.867 1.00 28.73 188 LEU A O 1
ATOM 1322 N N . THR A 1 189 ? 4.817 28.986 77.365 1.00 29.85 189 THR A N 1
ATOM 1323 C CA . THR A 1 189 ? 5.085 28.612 75.959 1.00 33.76 189 THR A CA 1
ATOM 1324 C C . THR A 1 189 ? 6.206 27.609 75.795 1.00 37.39 189 THR A C 1
ATOM 1325 O O . THR A 1 189 ? 6.134 26.881 74.801 1.00 36.01 189 THR A O 1
ATOM 1329 N N . LYS A 1 190 ? 7.207 27.479 76.702 1.00 37.16 190 LYS A N 1
ATOM 1330 C CA . LYS A 1 190 ? 8.198 26.436 76.553 1.00 37.57 190 LYS A CA 1
ATOM 1331 C C . LYS A 1 190 ? 7.565 25.059 76.770 1.00 37.38 190 LYS A C 1
ATOM 1332 O O . LYS A 1 190 ? 7.806 24.074 76.074 1.00 34.69 190 LYS A O 1
ATOM 1338 N N . LYS A 1 191 ? 6.747 24.999 77.845 1.00 37.95 191 LYS A N 1
ATOM 1339 C CA . LYS A 1 191 ? 5.981 23.772 78.085 1.00 38.32 191 LYS A CA 1
ATOM 1340 C C . LYS A 1 191 ? 5.039 23.442 76.911 1.00 38.26 191 LYS A C 1
ATOM 1341 O O . LYS A 1 191 ? 5.040 22.270 76.524 1.00 36.27 191 LYS A O 1
ATOM 1347 N N . VAL A 1 192 ? 4.348 24.412 76.304 1.00 37.03 192 VAL A N 1
ATOM 1348 C CA . VAL A 1 192 ? 3.432 24.142 75.203 1.00 37.46 192 VAL A CA 1
ATOM 1349 C C . VAL A 1 192 ? 4.176 23.568 73.989 1.00 38.48 192 VAL A C 1
ATOM 1350 O O . VAL A 1 192 ? 3.775 22.531 73.415 1.00 34.54 192 VAL A O 1
ATOM 1354 N N . MET A 1 193 ? 5.324 24.213 73.693 1.00 38.43 193 MET A N 1
ATOM 1355 C CA . MET A 1 193 ? 6.140 23.736 72.585 1.00 40.67 193 MET A CA 1
ATOM 1356 C C . MET A 1 193 ? 6.571 22.277 72.721 1.00 40.22 193 MET A C 1
ATOM 1357 O O . MET A 1 193 ? 6.396 21.438 71.830 1.00 38.45 193 MET A O 1
ATOM 1362 N N . LYS A 1 194 ? 7.071 21.939 73.880 1.00 43.33 194 LYS A N 1
ATOM 1363 C CA . LYS A 1 194 ? 7.551 20.588 74.168 1.00 46.07 194 LYS A CA 1
ATOM 1364 C C . LYS A 1 194 ? 6.391 19.604 74.025 1.00 44.57 194 LYS A C 1
ATOM 1365 O O . LYS A 1 194 ? 6.496 18.580 73.319 1.00 42.05 194 LYS A O 1
ATOM 1371 N N . GLU A 1 195 ? 5.258 19.960 74.663 1.00 41.99 195 GLU A N 1
ATOM 1372 C CA . GLU A 1 195 ? 4.069 19.146 74.520 1.00 41.84 195 GLU A CA 1
ATOM 1373 C C . GLU A 1 195 ? 3.635 18.966 73.043 1.00 38.69 195 GLU A C 1
ATOM 1374 O O . GLU A 1 195 ? 3.302 17.831 72.680 1.00 34.78 195 GLU A O 1
ATOM 1380 N N . PHE A 1 196 ? 3.647 20.000 72.209 1.00 35.81 196 PHE A N 1
ATOM 1381 C CA . PHE A 1 196 ? 3.275 19.848 70.810 1.00 36.75 196 PHE A CA 1
ATOM 1382 C C . PHE A 1 196 ? 4.276 19.008 70.000 1.00 38.62 196 PHE A C 1
ATOM 1383 O O . PHE A 1 196 ? 3.835 18.113 69.242 1.00 37.74 196 PHE A O 1
ATOM 1391 N N . ILE A 1 197 ? 5.572 19.219 70.213 1.00 38.50 197 ILE A N 1
ATOM 1392 C CA . ILE A 1 197 ? 6.618 18.471 69.509 1.00 38.95 197 ILE A CA 1
ATOM 1393 C C . ILE A 1 197 ? 6.627 17.035 70.014 1.00 39.98 197 ILE A C 1
ATOM 1394 O O . ILE A 1 197 ? 6.617 16.103 69.187 1.00 38.96 197 ILE A O 1
ATOM 1399 N N . ASN A 1 198 ? 6.422 16.792 71.325 1.00 41.83 198 ASN A N 1
ATOM 1400 C CA . ASN A 1 198 ? 6.296 15.387 71.733 1.00 43.84 198 ASN A CA 1
ATOM 1401 C C . ASN A 1 198 ? 5.065 14.706 71.157 1.00 43.97 198 ASN A C 1
ATOM 1402 O O . ASN A 1 198 ? 5.133 13.491 70.978 1.00 42.76 198 ASN A O 1
ATOM 1407 N N . ALA A 1 199 ? 3.963 15.395 70.837 1.00 43.60 199 ALA A N 1
ATOM 1408 C CA . ALA A 1 199 ? 2.809 14.715 70.269 1.00 43.92 199 ALA A CA 1
ATOM 1409 C C . ALA A 1 199 ? 3.068 14.353 68.790 1.00 43.18 199 ALA A C 1
ATOM 1410 O O . ALA A 1 199 ? 2.215 13.721 68.129 1.00 45.27 199 ALA A O 1
ATOM 1412 N N . GLY A 1 200 ? 4.127 14.860 68.203 1.00 40.05 200 GLY A N 1
ATOM 1413 C CA . GLY A 1 200 ? 4.491 14.619 66.818 1.00 39.39 200 GLY A CA 1
ATOM 1414 C C . GLY A 1 200 ? 4.100 15.768 65.914 1.00 41.18 200 GLY A C 1
ATOM 1415 O O . GLY A 1 200 ? 4.145 15.610 64.701 1.00 40.89 200 GLY A O 1
ATOM 1416 N N . TRP A 1 201 ? 3.678 16.923 66.461 1.00 39.74 201 TRP A N 1
ATOM 1417 C CA . TRP A 1 201 ? 3.269 17.984 65.553 1.00 39.21 201 TRP A CA 1
ATOM 1418 C C . TRP A 1 201 ? 4.502 18.447 64.786 1.00 39.52 201 TRP A C 1
ATOM 1419 O O . TRP A 1 201 ? 5.554 18.698 65.378 1.00 40.44 201 TRP A O 1
ATOM 1430 N N . SER A 1 202 ? 4.338 18.861 63.541 1.00 39.36 202 SER A N 1
ATOM 1431 C CA . SER A 1 202 ? 5.410 19.583 62.880 1.00 39.36 202 SER A CA 1
ATOM 1432 C C . SER A 1 202 ? 5.731 20.807 63.729 1.00 39.98 202 SER A C 1
ATOM 1433 O O . SER A 1 202 ? 4.845 21.615 64.075 1.00 39.95 202 SER A O 1
ATOM 1436 N N . GLU A 1 203 ? 6.988 21.201 63.789 1.00 41.88 203 GLU A N 1
ATOM 1437 C CA . GLU A 1 203 ? 7.420 22.436 64.413 1.00 45.11 203 GLU A CA 1
ATOM 1438 C C . GLU A 1 203 ? 7.000 23.618 63.554 1.00 44.04 203 GLU A C 1
ATOM 1439 O O . GLU A 1 203 ? 7.054 24.729 64.083 1.00 44.80 203 GLU A O 1
ATOM 1445 N N . ASP A 1 204 ? 6.545 23.409 62.325 1.00 43.97 204 ASP A N 1
ATOM 1446 C CA . ASP A 1 204 ? 6.009 24.492 61.528 1.00 44.63 204 ASP A CA 1
ATOM 1447 C C . ASP A 1 204 ? 4.499 24.700 61.677 1.00 41.49 204 ASP A C 1
ATOM 1448 O O . ASP A 1 204 ? 4.028 25.611 60.995 1.00 39.25 204 ASP A O 1
ATOM 1453 N N . THR A 1 205 ? 3.814 23.913 62.498 1.00 38.79 205 THR A N 1
ATOM 1454 C CA . THR A 1 205 ? 2.379 24.145 62.642 1.00 38.70 205 THR A CA 1
ATOM 1455 C C . THR A 1 205 ? 2.080 25.562 63.106 1.00 37.23 205 THR A C 1
ATOM 1456 O O . THR A 1 205 ? 2.700 26.054 64.028 1.00 35.57 205 THR A O 1
ATOM 1460 N N . PRO A 1 206 ? 1.179 26.228 62.414 1.00 36.81 206 PRO A N 1
ATOM 1461 C CA . PRO A 1 206 ? 0.734 27.579 62.762 1.00 36.77 206 PRO A CA 1
ATOM 1462 C C . PRO A 1 206 ? 0.228 27.729 64.197 1.00 34.28 206 PRO A C 1
ATOM 1463 O O . PRO A 1 206 ? -0.385 26.821 64.760 1.00 32.08 206 PRO A O 1
ATOM 1467 N N . VAL A 1 207 ? 0.654 28.808 64.848 1.00 34.28 207 VAL A N 1
ATOM 1468 C CA . VAL A 1 207 ? 0.165 29.253 66.146 1.00 33.18 207 VAL A CA 1
ATOM 1469 C C . VAL A 1 207 ? -0.135 30.758 66.099 1.00 34.17 207 VAL A C 1
ATOM 1470 O O . VAL A 1 207 ? 0.754 31.496 65.674 1.00 32.58 207 VAL A O 1
ATOM 1474 N N . VAL A 1 208 ? -1.366 31.188 66.435 1.00 32.81 208 VAL A N 1
ATOM 1475 C CA . VAL A 1 208 ? -1.723 32.580 66.465 1.00 31.95 208 VAL A CA 1
ATOM 1476 C C . VAL A 1 208 ? -1.945 32.989 67.939 1.00 32.15 208 VAL A C 1
ATOM 1477 O O . VAL A 1 208 ? -2.633 32.276 68.687 1.00 30.90 208 VAL A O 1
ATOM 1481 N N . VAL A 1 209 ? -1.262 34.038 68.390 1.00 30.32 209 VAL A N 1
ATOM 1482 C CA . VAL A 1 209 ? -1.412 34.516 69.765 1.00 28.88 209 VAL A CA 1
ATOM 1483 C C . VAL A 1 209 ? -2.138 35.857 69.747 1.00 28.76 209 VAL A C 1
ATOM 1484 O O . VAL A 1 209 ? -1.787 36.743 68.966 1.00 28.55 209 VAL A O 1
ATOM 1488 N N . VAL A 1 210 ? -3.268 35.981 70.462 1.00 28.01 210 VAL A N 1
ATOM 1489 C CA . VAL A 1 210 ? -3.998 37.234 70.490 1.00 26.52 210 VAL A CA 1
ATOM 1490 C C . VAL A 1 210 ? -3.969 37.676 71.965 1.00 28.46 210 VAL A C 1
ATOM 1491 O O . VAL A 1 210 ? -4.380 36.991 72.903 1.00 27.27 210 VAL A O 1
ATOM 1495 N N . TYR A 1 211 ? -3.165 38.732 72.143 1.00 28.81 211 TYR A N 1
ATOM 1496 C CA . TYR A 1 211 ? -2.978 39.371 73.428 1.00 28.70 211 TYR A CA 1
ATOM 1497 C C . TYR A 1 211 ? -4.050 40.424 73.611 1.00 28.06 211 TYR A C 1
ATOM 1498 O O . TYR A 1 211 ? -4.206 41.261 72.705 1.00 26.97 211 TYR A O 1
ATOM 1507 N N . LYS A 1 212 ? -4.782 40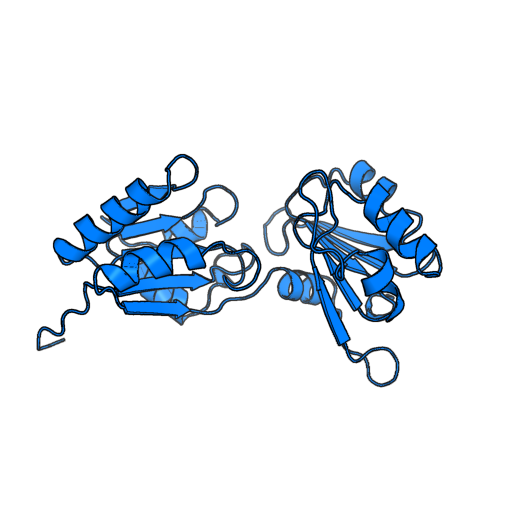.396 74.724 1.00 27.07 212 LYS A N 1
ATOM 1508 C CA . LYS A 1 212 ? -5.835 41.395 74.914 1.00 28.83 212 LYS A CA 1
ATOM 1509 C C . LYS A 1 212 ? -6.757 41.586 73.731 1.00 28.98 212 LYS A C 1
ATOM 1510 O O . LYS A 1 212 ? -7.115 42.737 73.283 1.00 28.21 212 LYS A O 1
ATOM 1516 N N . ALA A 1 213 ? -7.346 40.462 73.263 1.00 27.03 213 ALA A N 1
ATOM 1517 C CA . ALA A 1 213 ? -8.196 40.641 72.048 1.00 24.98 213 ALA A CA 1
ATOM 1518 C C . ALA A 1 213 ? -9.250 41.674 72.377 1.00 26.97 213 ALA A C 1
ATOM 1519 O O . ALA A 1 213 ? -9.881 41.720 73.444 1.00 26.37 213 ALA A O 1
ATOM 1521 N N . THR A 1 214 ? -9.550 42.565 71.464 1.00 28.67 214 THR A N 1
ATOM 1522 C CA . THR A 1 214 ? -10.525 43.600 71.392 1.00 28.01 214 THR A CA 1
ATOM 1523 C C . THR A 1 214 ? -10.238 44.795 72.273 1.00 29.09 214 THR A C 1
ATOM 1524 O O . THR A 1 214 ? -11.084 45.720 72.311 1.00 27.00 214 THR A O 1
ATOM 1528 N N . TRP A 1 215 ? -9.113 44.770 73.001 1.00 31.38 215 TRP A N 1
ATOM 1529 C CA . TRP A 1 215 ? -8.821 45.981 73.799 1.00 32.92 215 TRP A CA 1
ATOM 1530 C C . TRP A 1 215 ? -8.091 46.940 72.874 1.00 34.53 215 TRP A C 1
ATOM 1531 O O . TRP A 1 215 ? -7.628 46.528 71.811 1.00 37.94 215 TRP A O 1
ATOM 1542 N N . PRO A 1 216 ? -7.932 48.193 73.233 1.00 36.66 216 PRO A N 1
ATOM 1543 C CA . PRO A 1 216 ? -7.170 49.162 72.458 1.00 36.99 216 PRO A CA 1
ATOM 1544 C C . PRO A 1 216 ? -5.741 48.724 72.254 1.00 37.16 216 PRO A C 1
ATOM 1545 O O . PRO A 1 216 ? -5.159 48.914 71.182 1.00 37.45 216 PRO A O 1
ATOM 1549 N N . ASP A 1 217 ? -5.078 48.056 73.168 1.00 39.64 217 ASP A N 1
ATOM 1550 C CA . ASP A 1 217 ? -3.702 47.580 73.027 1.00 42.16 217 ASP A CA 1
ATOM 1551 C C . ASP A 1 217 ? -3.628 46.140 72.543 1.00 40.51 217 ASP A C 1
ATOM 1552 O O . ASP A 1 217 ? -2.657 45.426 72.776 1.00 40.00 217 ASP A O 1
ATOM 1557 N N . GLU A 1 218 ? -4.631 45.591 71.865 1.00 37.58 218 GLU A N 1
ATOM 1558 C CA . GLU A 1 218 ? -4.567 44.246 71.303 1.00 37.97 218 GLU A CA 1
ATOM 1559 C C . GLU A 1 218 ? -3.330 44.032 70.446 1.00 37.88 218 GLU A C 1
ATOM 1560 O O . GLU A 1 218 ? -3.033 44.854 69.573 1.00 36.56 218 GLU A O 1
ATOM 1566 N N . LYS A 1 219 ? -2.712 42.863 70.482 1.00 39.35 219 LYS A N 1
ATOM 1567 C CA . LYS A 1 219 ? -1.676 42.555 69.508 1.00 41.70 219 LYS A CA 1
ATOM 1568 C C . LYS A 1 219 ? -2.012 41.150 68.988 1.00 39.92 219 LYS A C 1
ATOM 1569 O O . LYS A 1 219 ? -2.256 40.260 69.793 1.00 39.31 219 LYS A O 1
ATOM 1575 N N . ILE A 1 220 ? -1.860 41.024 67.685 1.00 37.95 220 ILE A N 1
ATOM 1576 C CA . ILE A 1 220 ? -2.016 39.756 67.000 1.00 37.15 220 ILE A CA 1
ATOM 1577 C C . ILE A 1 220 ? -0.630 39.287 66.589 1.00 36.81 220 ILE A C 1
ATOM 1578 O O . ILE A 1 220 ? 0.053 39.957 65.818 1.00 38.49 220 ILE A O 1
ATOM 1583 N N . VAL A 1 221 ? -0.172 38.145 67.053 1.00 35.81 221 VAL A N 1
ATOM 1584 C CA . VAL A 1 221 ? 1.097 37.609 66.648 1.00 35.72 221 VAL A CA 1
ATOM 1585 C C . VAL A 1 221 ? 0.897 36.353 65.820 1.00 35.54 221 VAL A C 1
ATOM 1586 O O . VAL A 1 221 ? 0.439 35.381 66.422 1.00 34.81 221 VAL A O 1
ATOM 1590 N N . ARG A 1 222 ? 1.481 36.288 64.630 1.00 36.35 222 ARG A N 1
ATOM 1591 C CA . ARG A 1 222 ? 1.431 35.029 63.864 1.00 38.31 222 ARG A CA 1
ATOM 1592 C C . ARG A 1 222 ? 2.739 34.259 63.963 1.00 36.86 222 ARG A C 1
ATOM 1593 O O . ARG A 1 222 ? 3.779 34.846 63.694 1.00 37.91 222 ARG A O 1
ATOM 1601 N N . THR A 1 223 ? 2.788 32.993 64.313 1.00 34.92 223 THR A N 1
ATOM 1602 C CA . THR A 1 223 ? 4.094 32.360 64.493 1.00 33.36 223 THR A CA 1
ATOM 1603 C C . THR A 1 223 ? 3.905 30.885 64.306 1.00 32.34 223 THR A C 1
ATOM 1604 O O . THR A 1 223 ? 2.893 30.494 63.706 1.00 33.14 223 THR A O 1
ATOM 1608 N N . THR A 1 224 ? 4.810 30.058 64.783 1.00 32.54 224 THR A N 1
ATOM 1609 C CA . THR A 1 224 ? 4.672 28.611 64.665 1.00 33.67 224 THR A CA 1
ATOM 1610 C C . THR A 1 224 ? 5.101 27.977 65.974 1.00 33.81 224 THR A C 1
ATOM 1611 O O . THR A 1 224 ? 5.750 28.640 66.777 1.00 32.85 224 THR A O 1
ATOM 1615 N N . VAL A 1 225 ? 4.911 26.678 66.164 1.00 34.34 225 VAL A N 1
ATOM 1616 C CA . VAL A 1 225 ? 5.375 26.008 67.360 1.00 36.49 225 VAL A CA 1
ATOM 1617 C C . VAL A 1 225 ? 6.834 26.318 67.693 1.00 41.43 225 VAL A C 1
ATOM 1618 O O . VAL A 1 225 ? 7.206 26.571 68.858 1.00 42.04 225 VAL A O 1
ATOM 1622 N N . LYS A 1 226 ? 7.719 26.221 66.710 1.00 44.33 226 LYS A N 1
ATOM 1623 C CA . LYS A 1 226 ? 9.149 26.445 66.902 1.00 46.24 226 LYS A CA 1
ATOM 1624 C C . LYS A 1 226 ? 9.507 27.848 67.346 1.00 44.30 226 LYS A C 1
ATOM 1625 O O . LYS A 1 226 ? 10.493 27.951 68.068 1.00 43.99 226 LYS A O 1
ATOM 1631 N N . ASP A 1 227 ? 8.808 28.919 67.009 1.00 41.56 227 ASP A N 1
ATOM 1632 C CA . ASP A 1 227 ? 9.115 30.273 67.406 1.00 39.70 227 ASP A CA 1
ATOM 1633 C C . ASP A 1 227 ? 8.164 30.874 68.449 1.00 37.84 227 ASP A C 1
ATOM 1634 O O . ASP A 1 227 ? 8.257 32.049 68.810 1.00 36.96 227 ASP A O 1
ATOM 1639 N N . LEU A 1 228 ? 7.298 30.061 69.020 1.00 35.62 228 LEU A N 1
ATOM 1640 C CA . LEU A 1 228 ? 6.281 30.430 69.974 1.00 35.35 228 LEU A CA 1
ATOM 1641 C C . LEU A 1 228 ? 6.894 31.183 71.151 1.00 33.05 228 LEU A C 1
ATOM 1642 O O . LEU A 1 228 ? 6.620 32.367 71.282 1.00 33.49 228 LEU A O 1
ATOM 1647 N N . ASP A 1 229 ? 7.730 30.596 71.961 1.00 34.94 229 ASP A N 1
ATOM 1648 C CA . ASP A 1 229 ? 8.425 31.219 73.080 1.00 37.15 229 ASP A CA 1
ATOM 1649 C C . ASP A 1 229 ? 9.211 32.456 72.688 1.00 35.37 229 ASP A C 1
ATOM 1650 O O . ASP A 1 229 ? 8.891 33.521 73.258 1.00 35.56 229 ASP A O 1
ATOM 1655 N N . ASP A 1 230 ? 9.915 32.450 71.564 1.00 34.24 230 ASP A N 1
ATOM 1656 C CA . ASP A 1 230 ? 10.534 33.720 71.134 1.00 34.95 230 ASP A CA 1
ATOM 1657 C C . ASP A 1 230 ? 9.554 34.799 70.695 1.00 36.08 230 ASP A C 1
ATOM 1658 O O . ASP A 1 230 ? 9.798 35.989 70.935 1.00 36.10 230 ASP A O 1
ATOM 1663 N N . ALA A 1 231 ? 8.484 34.435 69.965 1.00 35.41 231 ALA A N 1
ATOM 1664 C CA . ALA A 1 231 ? 7.509 35.446 69.575 1.00 34.28 231 ALA A CA 1
ATOM 1665 C C . ALA A 1 231 ? 6.819 35.994 70.820 1.00 33.13 231 ALA A C 1
ATOM 1666 O O . ALA A 1 231 ? 6.653 37.213 70.887 1.00 31.51 231 ALA A O 1
ATOM 1668 N N . MET A 1 232 ? 6.522 35.166 71.821 1.00 34.14 232 MET A N 1
ATOM 1669 C CA . MET A 1 232 ? 5.950 35.754 73.050 1.00 37.67 232 MET A CA 1
ATOM 1670 C C . MET A 1 232 ? 6.833 36.807 73.720 1.00 39.08 232 MET A C 1
ATOM 1671 O O . MET A 1 232 ? 6.396 37.927 74.033 1.00 37.39 232 MET A O 1
ATOM 1676 N N . ARG A 1 233 ? 8.092 36.424 73.971 1.00 41.11 233 ARG A N 1
ATOM 1677 C CA . ARG A 1 233 ? 9.066 37.280 74.671 1.00 42.90 233 ARG A CA 1
ATOM 1678 C C . ARG A 1 233 ? 9.413 38.522 73.870 1.00 42.28 233 ARG A C 1
ATOM 1679 O O . ARG A 1 233 ? 9.244 39.657 74.346 1.00 41.80 233 ARG A O 1
ATOM 1687 N N . THR A 1 234 ? 9.659 38.302 72.591 1.00 43.69 234 THR A N 1
ATOM 1688 C CA . THR A 1 234 ? 9.958 39.411 71.668 1.00 47.23 234 THR A CA 1
ATOM 1689 C C . THR A 1 234 ? 8.827 40.412 71.597 1.00 47.38 234 THR A C 1
ATOM 1690 O O . THR A 1 234 ? 9.067 41.603 71.500 1.00 48.91 234 THR A O 1
ATOM 1694 N N . ASN A 1 235 ? 7.567 39.970 71.645 1.00 46.40 235 ASN A N 1
ATOM 1695 C CA . ASN A 1 235 ? 6.439 40.890 71.563 1.00 45.36 235 ASN A CA 1
ATOM 1696 C C . ASN A 1 235 ? 6.021 41.359 72.938 1.00 45.69 235 ASN A C 1
ATOM 1697 O O . ASN A 1 235 ? 5.011 42.067 72.992 1.00 46.82 235 ASN A O 1
ATOM 1702 N N . GLY A 1 236 ? 6.708 40.964 74.001 1.00 45.75 236 GLY A N 1
ATOM 1703 C CA . GLY A 1 236 ? 6.335 41.378 75.341 1.00 46.85 236 GLY A CA 1
ATOM 1704 C C . GLY A 1 236 ? 4.977 40.844 75.786 1.00 49.81 236 GLY A C 1
ATOM 1705 O O . GLY A 1 236 ? 4.325 41.579 76.562 1.00 51.14 236 GLY A O 1
ATOM 1706 N N . ILE A 1 237 ? 4.516 39.646 75.364 1.00 46.95 237 ILE A N 1
ATOM 1707 C CA . ILE A 1 237 ? 3.161 39.252 75.787 1.00 45.13 237 ILE A CA 1
ATOM 1708 C C . ILE A 1 237 ? 3.342 38.354 76.992 1.00 45.59 237 ILE A C 1
ATOM 1709 O O . ILE A 1 237 ? 3.974 37.316 76.820 1.00 44.97 237 ILE A O 1
ATOM 1714 N N . ARG A 1 238 ? 2.885 38.770 78.177 1.00 45.85 238 ARG A N 1
ATOM 1715 C CA . ARG A 1 238 ? 3.156 37.937 79.351 1.00 47.91 238 ARG A CA 1
ATOM 1716 C C . ARG A 1 238 ? 1.907 37.619 80.141 1.00 45.85 238 ARG A C 1
ATOM 1717 O O . ARG A 1 238 ? 1.901 36.994 81.199 1.00 46.88 238 ARG A O 1
ATOM 1725 N N . LYS A 1 239 ? 0.776 38.038 79.629 1.00 43.46 239 LYS A N 1
ATOM 1726 C CA . LYS A 1 239 ? -0.514 37.825 80.268 1.00 41.66 239 LYS A CA 1
ATOM 1727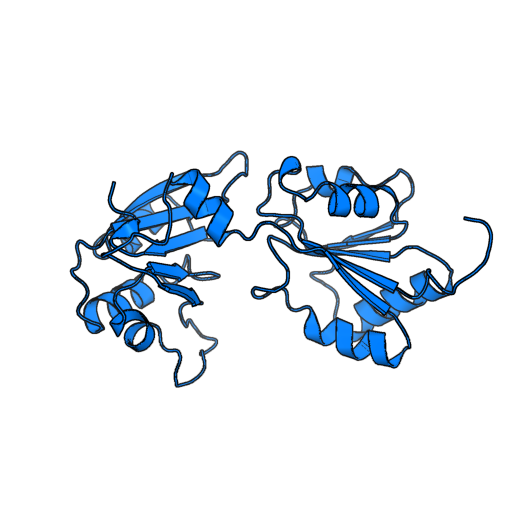 C C . LYS A 1 239 ? -1.593 38.024 79.212 1.00 38.82 239 LYS A C 1
ATOM 1728 O O . LYS A 1 239 ? -1.307 38.474 78.083 1.00 36.51 239 LYS A O 1
ATOM 1734 N N . GLN A 1 240 ? -2.808 37.686 79.603 1.00 35.78 240 GLN A N 1
ATOM 1735 C CA . GLN A 1 240 ? -4.032 37.913 78.905 1.00 34.40 240 GLN A CA 1
ATOM 1736 C C . GLN A 1 240 ? -4.013 37.541 77.435 1.00 32.90 240 GLN A C 1
ATOM 1737 O O . GLN A 1 240 ? -4.344 38.356 76.549 1.00 31.26 240 GLN A O 1
ATOM 1743 N N . ALA A 1 241 ? -3.423 36.374 77.121 1.00 27.92 241 ALA A N 1
ATOM 1744 C CA . ALA A 1 241 ? -3.211 35.979 75.763 1.00 26.78 241 ALA A CA 1
ATOM 1745 C C . ALA A 1 241 ? -4.023 34.683 75.551 1.00 26.30 241 ALA A C 1
ATOM 1746 O O . ALA A 1 241 ? -4.160 33.825 76.439 1.00 21.45 241 ALA A O 1
ATOM 1748 N N . MET A 1 242 ? -4.476 34.615 74.303 1.00 26.28 242 MET A N 1
ATOM 1749 C CA . MET A 1 242 ? -5.226 33.424 73.850 1.00 26.12 242 MET A CA 1
ATOM 1750 C C . MET A 1 242 ? -4.380 32.815 72.715 1.00 26.22 242 MET A C 1
ATOM 1751 O O . MET A 1 242 ? -4.001 33.531 71.779 1.00 28.47 242 MET A O 1
ATOM 1756 N N . ILE A 1 243 ? -3.969 31.591 72.862 1.00 24.98 243 ILE A N 1
ATOM 1757 C CA . ILE A 1 243 ? -3.133 30.875 71.948 1.00 24.93 243 ILE A CA 1
ATOM 1758 C C . ILE A 1 243 ? -3.940 29.847 71.138 1.00 26.12 243 ILE A C 1
ATOM 1759 O O . ILE A 1 243 ? -4.534 28.980 71.748 1.00 24.02 243 ILE A O 1
ATOM 1764 N N . LEU A 1 244 ? -4.066 30.067 69.847 1.00 25.96 244 LEU A N 1
ATOM 1765 C CA . LEU A 1 244 ? -4.761 29.228 68.913 1.00 28.37 244 LEU A CA 1
ATOM 1766 C C . LEU A 1 244 ? -3.720 28.479 68.082 1.00 28.65 244 LEU A C 1
ATOM 1767 O O . LEU A 1 244 ? -2.952 29.123 67.334 1.00 28.54 244 LEU A O 1
ATOM 1772 N N . ALA A 1 245 ? -3.727 27.159 68.222 1.00 28.04 245 ALA A N 1
ATOM 1773 C CA . ALA A 1 245 ? -2.680 26.371 67.546 1.00 26.62 245 ALA A CA 1
ATOM 1774 C C . ALA A 1 245 ? -3.290 25.418 66.564 1.00 26.27 245 ALA A C 1
ATOM 1775 O O . ALA A 1 245 ? -4.179 24.688 67.038 1.00 30.06 245 ALA A O 1
ATOM 1777 N N . GLY A 1 246 ? -2.836 25.274 65.341 1.00 28.84 246 GLY A N 1
ATOM 1778 C CA . GLY A 1 246 ? -3.351 24.220 64.458 1.00 27.01 246 GLY A CA 1
ATOM 1779 C C . GLY A 1 246 ? -3.245 24.701 63.006 1.00 30.10 246 GLY A C 1
ATOM 1780 O O . GLY A 1 246 ? -3.204 25.924 62.781 1.00 28.12 246 GLY A O 1
ATOM 1781 N N . TRP A 1 247 ? -3.402 23.773 62.055 1.00 31.24 247 TRP A N 1
ATOM 1782 C CA . TRP A 1 247 ? -3.469 24.110 60.636 1.00 33.78 247 TRP A CA 1
ATOM 1783 C C . TRP A 1 247 ? -4.667 24.976 60.317 1.00 34.22 247 TRP A C 1
ATOM 1784 O O . TRP A 1 247 ? -4.578 25.797 59.354 1.00 32.64 247 TRP A O 1
ATOM 1795 N N . ALA A 1 248 ? -5.731 25.032 61.154 1.00 32.30 248 ALA A N 1
ATOM 1796 C CA . ALA A 1 248 ? -6.777 26.010 60.788 1.00 31.51 248 ALA A CA 1
ATOM 1797 C C . ALA A 1 248 ? -6.259 27.435 60.919 1.00 32.24 248 ALA A C 1
ATOM 1798 O O . ALA A 1 248 ? -6.844 28.379 60.360 1.00 32.75 248 ALA A O 1
ATOM 1800 N N . LEU A 1 249 ? -5.129 27.678 61.568 1.00 31.78 249 LEU A N 1
ATOM 1801 C CA . LEU A 1 249 ? -4.591 29.016 61.686 1.00 36.23 249 LEU A CA 1
ATOM 1802 C C . LEU A 1 249 ? -3.571 29.372 60.603 1.00 40.45 249 LEU A C 1
ATOM 1803 O O . LEU A 1 249 ? -3.002 30.457 60.671 1.00 39.25 249 LEU A O 1
ATOM 1808 N N . ASP A 1 250 ? -3.371 28.472 59.633 1.00 43.01 250 ASP A N 1
ATOM 1809 C CA . ASP A 1 250 ? -2.549 28.814 58.514 1.00 48.61 250 ASP A CA 1
ATOM 1810 C C . ASP A 1 250 ? -3.125 29.993 57.748 1.00 50.82 250 ASP A C 1
ATOM 1811 O O . ASP A 1 250 ? -4.148 30.059 57.165 1.00 51.27 250 ASP A O 1
ATOM 1816 N N . PRO A 1 251 ? -2.167 31.017 57.706 1.00 52.88 251 PRO A N 1
ATOM 1817 C CA . PRO A 1 251 ? -2.559 32.153 56.833 1.00 54.92 251 PRO A CA 1
ATOM 1818 C C . PRO A 1 251 ? -2.232 31.826 55.375 1.00 54.64 251 PRO A C 1
ATOM 1819 O O . PRO A 1 251 ? -3.089 31.202 54.693 1.00 56.30 251 PRO A O 1
#